Protein AF-A0AAD9JT19-F1 (afdb_monomer_lite)

pLDDT: mean 79.5, std 12.87, range [30.95, 95.31]

Radius of gyration: 35.14 Å; chains: 1; bounding box: 87×101×64 Å

Structure (mmCIF, N/CA/C/O backbone):
data_AF-A0AAD9JT19-F1
#
_entry.id   AF-A0AAD9JT19-F1
#
loop_
_atom_site.group_PDB
_atom_site.id
_atom_site.type_symbol
_atom_site.label_atom_id
_atom_site.label_alt_id
_atom_site.label_comp_id
_atom_site.label_asym_id
_atom_site.label_entity_id
_atom_site.label_seq_id
_atom_site.pdbx_PDB_ins_code
_atom_site.Cartn_x
_atom_site.Cartn_y
_atom_site.Cartn_z
_atom_site.occupancy
_atom_site.B_iso_or_equiv
_atom_site.auth_seq_id
_atom_site.auth_comp_id
_atom_site.auth_asym_id
_atom_site.auth_atom_id
_atom_site.pdbx_PDB_model_num
ATOM 1 N N . MET A 1 1 ? 55.901 72.917 -40.366 1.00 42.16 1 MET A N 1
ATOM 2 C CA . MET A 1 1 ? 55.930 73.827 -39.195 1.00 42.16 1 MET A CA 1
ATOM 3 C C . MET A 1 1 ? 55.013 73.274 -38.102 1.00 42.16 1 MET A C 1
ATOM 5 O O . MET A 1 1 ? 53.835 73.606 -38.073 1.00 42.16 1 MET A O 1
ATOM 9 N N . ILE A 1 2 ? 55.509 72.378 -37.242 1.00 47.59 2 ILE A N 1
ATOM 10 C CA . ILE A 1 2 ? 54.679 71.729 -36.211 1.00 47.59 2 ILE A CA 1
ATOM 11 C C . ILE A 1 2 ? 54.626 72.637 -34.975 1.00 47.59 2 ILE A C 1
ATOM 13 O O . ILE A 1 2 ? 55.637 72.852 -34.314 1.00 47.59 2 ILE A O 1
ATOM 17 N N . ARG A 1 3 ? 53.452 73.199 -34.663 1.00 57.50 3 ARG A N 1
ATOM 18 C CA . ARG A 1 3 ? 53.236 73.962 -33.422 1.00 57.50 3 ARG A CA 1
ATOM 19 C C . ARG A 1 3 ? 53.031 72.985 -32.263 1.00 57.50 3 ARG A C 1
ATOM 21 O O . ARG A 1 3 ? 51.947 72.425 -32.139 1.00 57.50 3 ARG A O 1
ATOM 28 N N . CYS A 1 4 ? 54.033 72.814 -31.401 1.00 61.53 4 CYS A N 1
ATOM 29 C CA . CYS A 1 4 ? 53.911 71.992 -30.193 1.00 61.53 4 CYS A CA 1
ATOM 30 C C . CYS A 1 4 ? 52.721 72.450 -29.329 1.00 61.53 4 CYS A C 1
ATOM 32 O O . CYS A 1 4 ? 52.695 73.585 -28.840 1.00 61.53 4 CYS A O 1
ATOM 34 N N . LEU A 1 5 ? 51.731 71.575 -29.120 1.00 62.03 5 LEU A N 1
ATOM 35 C CA . LEU A 1 5 ? 50.620 71.864 -28.216 1.00 62.03 5 LEU A CA 1
ATOM 36 C C . LEU A 1 5 ? 51.135 71.873 -26.771 1.00 62.03 5 LEU A C 1
ATOM 38 O O . LEU A 1 5 ? 51.640 70.872 -26.272 1.00 62.03 5 LEU A O 1
ATOM 42 N N . ARG A 1 6 ? 50.972 73.004 -26.073 1.00 74.06 6 ARG A N 1
ATOM 43 C CA . ARG A 1 6 ? 51.268 73.094 -24.633 1.00 74.06 6 ARG A CA 1
ATOM 44 C C . ARG A 1 6 ? 50.398 72.082 -23.859 1.00 74.06 6 ARG A C 1
ATOM 46 O O . ARG A 1 6 ? 49.201 72.027 -24.151 1.00 74.06 6 ARG A O 1
ATOM 53 N N . PRO A 1 7 ? 50.915 71.376 -22.830 1.00 74.81 7 PRO A N 1
ATOM 54 C CA . PRO A 1 7 ? 50.190 70.297 -22.139 1.00 74.81 7 PRO A CA 1
ATOM 55 C C . PRO A 1 7 ? 48.772 70.650 -21.662 1.00 74.81 7 PRO A C 1
ATOM 57 O O . PRO A 1 7 ? 47.859 69.844 -21.802 1.00 74.81 7 PRO A O 1
ATOM 60 N N . ARG A 1 8 ? 48.537 71.890 -21.200 1.00 75.44 8 ARG A N 1
ATOM 61 C CA . ARG A 1 8 ? 47.192 72.363 -20.808 1.00 75.44 8 ARG A CA 1
ATOM 62 C C . ARG A 1 8 ? 46.149 72.291 -21.938 1.00 75.44 8 ARG A C 1
ATOM 64 O O . ARG A 1 8 ? 44.975 72.106 -21.645 1.00 75.44 8 ARG A O 1
ATOM 71 N N . ARG A 1 9 ? 46.544 72.412 -23.214 1.00 78.94 9 ARG A N 1
ATOM 72 C CA . ARG A 1 9 ? 45.625 72.244 -24.359 1.00 78.94 9 ARG A CA 1
ATOM 73 C C . ARG A 1 9 ? 45.314 70.775 -24.641 1.00 78.94 9 ARG A C 1
ATOM 75 O O . ARG A 1 9 ? 44.170 70.474 -24.943 1.00 78.94 9 ARG A O 1
ATOM 82 N N . LEU A 1 10 ? 46.290 69.877 -24.491 1.00 80.69 10 LEU A N 1
ATOM 83 C CA . LEU A 1 10 ? 46.054 68.430 -24.578 1.00 80.69 10 LEU A CA 1
ATOM 84 C C . LEU A 1 10 ? 45.098 67.961 -23.472 1.00 80.69 10 LEU A C 1
ATOM 86 O O . LEU A 1 10 ? 44.155 67.237 -23.765 1.00 80.69 10 LEU A O 1
ATOM 90 N N . LEU A 1 11 ? 45.269 68.456 -22.241 1.00 83.56 11 LEU A N 1
ATOM 91 C CA . LEU A 1 11 ? 44.355 68.168 -21.131 1.00 83.56 11 LEU A CA 1
ATOM 92 C C . LEU A 1 11 ? 42.921 68.657 -21.414 1.00 83.56 11 LEU A C 1
ATOM 94 O O . LEU A 1 11 ? 41.974 67.907 -21.211 1.00 83.56 11 LEU A O 1
ATOM 98 N N . LEU A 1 12 ? 42.753 69.882 -21.929 1.00 85.50 12 LEU A N 1
ATOM 99 C CA . LEU A 1 12 ? 41.435 70.418 -22.304 1.00 85.50 12 LEU A CA 1
ATOM 100 C C . LEU A 1 12 ? 40.769 69.624 -23.440 1.00 85.50 12 LEU A C 1
ATOM 102 O O . LEU A 1 12 ? 39.565 69.381 -23.385 1.00 85.50 12 LEU A O 1
ATOM 106 N N . ILE A 1 13 ? 41.536 69.190 -24.446 1.00 87.31 13 ILE A N 1
ATOM 107 C CA . ILE A 1 13 ? 41.034 68.329 -25.530 1.00 87.31 13 ILE A CA 1
ATOM 108 C C . ILE A 1 13 ? 40.617 66.960 -24.973 1.00 87.31 13 ILE A C 1
ATOM 110 O O . ILE A 1 13 ? 39.535 66.480 -25.291 1.00 87.31 13 ILE A O 1
ATOM 114 N N . TYR A 1 14 ? 41.415 66.361 -24.085 1.00 89.31 14 TYR A N 1
ATOM 115 C CA . TYR A 1 14 ? 41.070 65.088 -23.448 1.00 89.31 14 TYR A CA 1
ATOM 116 C C . TYR A 1 14 ? 39.794 65.189 -22.598 1.00 89.31 14 TYR A C 1
ATOM 118 O O . TYR A 1 14 ? 38.895 64.368 -22.748 1.00 89.31 14 TYR A O 1
ATOM 126 N N . VAL A 1 15 ? 39.668 66.222 -21.755 1.00 91.06 15 VAL A N 1
ATOM 127 C CA . VAL A 1 15 ? 38.479 66.431 -20.907 1.00 91.06 15 VAL A CA 1
ATOM 128 C C . VAL A 1 15 ? 37.226 66.702 -21.745 1.00 91.06 15 VAL A C 1
ATOM 130 O O . VAL A 1 15 ? 36.169 66.159 -21.440 1.00 91.06 15 VAL A O 1
ATOM 133 N N . THR A 1 16 ? 37.322 67.489 -22.821 1.00 90.62 16 THR A N 1
ATOM 134 C CA . THR A 1 16 ? 36.165 67.741 -23.702 1.00 90.62 16 THR A CA 1
ATOM 135 C C . THR A 1 16 ? 35.747 66.495 -24.481 1.00 90.62 16 THR A C 1
ATOM 137 O O . THR A 1 16 ? 34.557 66.197 -24.521 1.00 90.62 16 THR A O 1
ATOM 140 N N . LEU A 1 17 ? 36.690 65.711 -25.015 1.00 92.00 17 LEU A N 1
ATOM 141 C CA . LEU A 1 17 ? 36.385 64.424 -25.654 1.00 92.00 17 LEU A CA 1
ATOM 142 C C . LEU A 1 17 ? 35.798 63.405 -24.665 1.00 92.00 17 LEU A C 1
ATOM 144 O O . LEU A 1 17 ? 34.846 62.711 -25.010 1.00 92.00 17 LEU A O 1
ATOM 148 N N . PHE A 1 18 ? 36.305 63.348 -23.430 1.00 93.12 18 PHE A N 1
ATOM 149 C CA . PHE A 1 18 ? 35.762 62.487 -22.377 1.00 93.12 18 PHE A CA 1
ATOM 150 C C . PHE A 1 18 ? 34.323 62.873 -22.008 1.00 93.12 18 PHE A C 1
ATOM 152 O O . PHE A 1 18 ? 33.457 62.006 -21.939 1.00 93.12 18 PHE A O 1
ATOM 159 N N . LEU A 1 19 ? 34.031 64.168 -21.840 1.00 94.06 19 LEU A N 1
ATOM 160 C CA . LEU A 1 19 ? 32.670 64.644 -21.570 1.00 94.06 19 LEU A CA 1
ATOM 161 C C . LEU A 1 19 ? 31.716 64.357 -22.740 1.00 94.06 19 LEU A C 1
ATOM 163 O O . LEU A 1 19 ? 30.594 63.919 -22.504 1.00 94.06 19 LEU A O 1
ATOM 167 N N . ILE A 1 20 ? 32.163 64.527 -23.990 1.00 94.38 20 ILE A N 1
ATOM 168 C CA . ILE A 1 20 ? 31.382 64.150 -25.180 1.00 94.38 20 ILE A CA 1
ATOM 169 C C . ILE A 1 20 ? 31.103 62.640 -25.192 1.00 94.38 20 ILE A C 1
ATOM 171 O O . ILE A 1 20 ? 29.970 62.241 -25.443 1.00 94.38 20 ILE A O 1
ATOM 175 N N . ALA A 1 21 ? 32.094 61.803 -24.869 1.00 90.62 21 ALA A N 1
ATOM 176 C CA . ALA A 1 21 ? 31.921 60.354 -24.792 1.00 90.62 21 ALA A CA 1
ATOM 177 C C . ALA A 1 21 ? 30.946 59.934 -23.677 1.00 90.62 21 ALA A C 1
ATOM 179 O O . ALA A 1 21 ? 30.101 59.075 -23.910 1.00 90.62 21 ALA A O 1
ATOM 180 N N . VAL A 1 22 ? 31.004 60.565 -22.498 1.00 90.31 22 VAL A N 1
ATOM 181 C CA . VAL A 1 22 ? 30.065 60.309 -21.389 1.00 90.31 22 VAL A CA 1
ATOM 182 C C . VAL A 1 22 ? 28.641 60.747 -21.745 1.00 90.31 22 VAL A C 1
ATOM 184 O O . VAL A 1 22 ? 27.702 59.997 -21.494 1.00 90.31 22 VAL A O 1
ATOM 187 N N . VAL A 1 23 ? 28.461 61.914 -22.375 1.00 90.88 23 VAL A N 1
ATOM 188 C CA . VAL A 1 23 ? 27.140 62.380 -22.839 1.00 90.88 23 VAL A CA 1
ATOM 189 C C . VAL A 1 23 ? 26.588 61.473 -23.942 1.00 90.88 23 VAL A C 1
ATOM 191 O O . VAL A 1 23 ? 25.414 61.114 -23.901 1.00 90.88 23 VAL A O 1
ATOM 194 N N . TRP A 1 24 ? 27.424 61.043 -24.891 1.00 90.31 24 TRP A N 1
ATOM 195 C CA . TRP A 1 24 ? 27.026 60.095 -25.935 1.00 90.31 24 TRP A CA 1
ATOM 196 C C . TRP A 1 24 ? 26.640 58.728 -25.357 1.00 90.31 24 TRP A C 1
ATOM 198 O O . TRP A 1 24 ? 25.629 58.161 -25.770 1.00 90.31 24 TRP A O 1
ATOM 208 N N . LEU A 1 25 ? 27.395 58.224 -24.373 1.00 86.56 25 LEU A N 1
ATOM 209 C CA . LEU A 1 25 ? 27.094 56.969 -23.684 1.00 86.56 25 LEU A CA 1
ATOM 210 C C . LEU A 1 25 ? 25.776 57.063 -22.903 1.00 86.56 25 LEU A C 1
ATOM 212 O O . LEU A 1 25 ? 24.954 56.160 -23.001 1.00 86.56 25 LEU A O 1
ATOM 216 N N . ALA A 1 26 ? 25.545 58.168 -22.186 1.00 85.19 26 ALA A N 1
ATOM 217 C CA . ALA A 1 26 ? 24.298 58.410 -21.463 1.00 85.19 26 ALA A CA 1
AT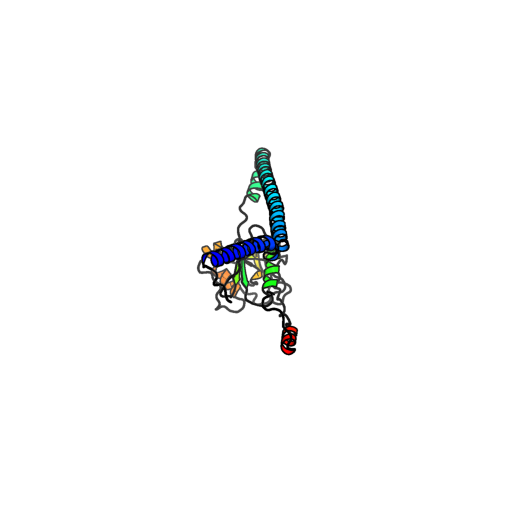OM 218 C C . ALA A 1 26 ? 23.088 58.504 -22.409 1.00 85.19 26 ALA A C 1
ATOM 220 O O . ALA A 1 26 ? 22.055 57.905 -22.135 1.00 85.19 26 ALA A O 1
ATOM 221 N N . TYR A 1 27 ? 23.227 59.187 -23.551 1.00 84.50 27 TYR A N 1
ATOM 222 C CA . TYR A 1 27 ? 22.159 59.305 -24.552 1.00 84.50 27 TYR A CA 1
ATOM 223 C C . TYR A 1 27 ? 21.864 57.986 -25.291 1.00 84.50 27 TYR A C 1
ATOM 225 O O . TYR A 1 27 ? 20.773 57.804 -25.816 1.00 84.50 27 TYR A O 1
ATOM 233 N N . ASN A 1 28 ? 22.819 57.049 -25.327 1.00 80.75 28 ASN A N 1
ATOM 234 C CA . ASN A 1 28 ? 22.659 55.732 -25.955 1.00 80.75 28 ASN A CA 1
ATOM 235 C C . ASN A 1 28 ? 22.499 54.587 -24.942 1.00 80.75 28 ASN A C 1
ATOM 237 O O . ASN A 1 28 ? 22.534 53.423 -25.338 1.00 80.75 28 ASN A O 1
ATOM 241 N N . ILE A 1 29 ? 22.327 54.874 -23.647 1.00 76.00 29 ILE A N 1
ATOM 242 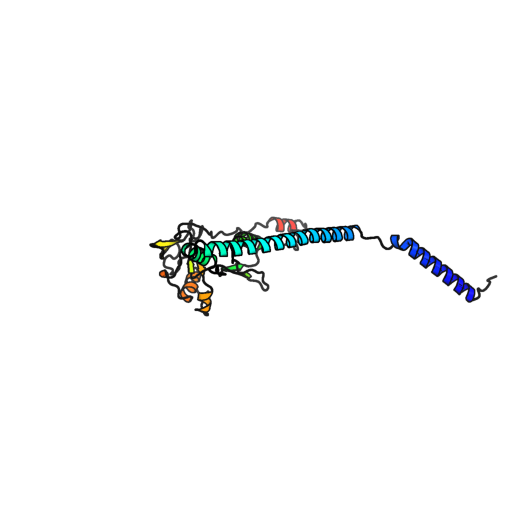C CA . ILE A 1 29 ? 22.341 53.836 -22.605 1.00 76.00 29 ILE A CA 1
ATOM 243 C C . ILE A 1 29 ? 21.190 52.826 -22.768 1.00 76.00 29 ILE A C 1
ATOM 245 O O . ILE A 1 29 ? 21.369 51.639 -22.507 1.00 76.00 29 ILE A O 1
ATOM 249 N N . GLU A 1 30 ? 20.053 53.278 -23.302 1.00 66.62 30 GLU A N 1
ATOM 250 C CA . GLU A 1 30 ? 18.885 52.454 -23.644 1.00 66.62 30 GLU A CA 1
ATOM 251 C C . GLU A 1 30 ? 19.155 51.515 -24.836 1.00 66.62 30 GLU A C 1
ATOM 253 O O . GLU A 1 30 ? 18.665 50.389 -24.856 1.00 66.62 30 GLU A O 1
ATOM 258 N N . ASN A 1 31 ? 20.011 51.922 -25.785 1.00 70.62 31 ASN A N 1
ATOM 259 C CA . ASN A 1 31 ? 20.427 51.087 -26.921 1.00 70.62 31 ASN A CA 1
ATOM 260 C C . ASN A 1 31 ? 21.423 49.985 -26.506 1.00 70.62 31 ASN A C 1
ATOM 262 O O . ASN A 1 31 ? 21.485 48.938 -27.147 1.00 70.62 31 ASN A O 1
ATOM 266 N N . PHE A 1 32 ? 22.214 50.215 -25.451 1.00 66.69 32 PHE A N 1
ATOM 267 C CA . PHE A 1 32 ? 23.181 49.239 -24.926 1.00 66.69 32 PHE A CA 1
ATOM 268 C C . PHE A 1 32 ? 22.610 48.321 -23.838 1.00 66.69 32 PHE A C 1
ATOM 270 O O . PHE A 1 32 ? 23.148 47.236 -23.619 1.00 66.69 32 PHE A O 1
ATOM 277 N N . CYS A 1 33 ? 21.538 48.735 -23.161 1.00 61.03 33 CYS A N 1
ATOM 278 C CA . CYS A 1 33 ? 20.877 47.967 -22.112 1.00 61.03 33 CYS A CA 1
ATOM 279 C C . CYS A 1 33 ? 19.428 47.655 -22.531 1.00 61.03 33 CYS A C 1
ATOM 281 O O . CYS A 1 33 ? 18.501 48.312 -22.047 1.00 61.03 33 CYS A O 1
ATOM 283 N N . PRO A 1 34 ? 19.211 46.687 -23.449 1.00 59.28 34 PRO A N 1
ATOM 284 C CA . PRO A 1 34 ? 17.875 46.348 -23.921 1.00 59.28 34 PRO A CA 1
ATOM 285 C C . PRO A 1 34 ? 17.004 45.924 -22.738 1.00 59.28 34 PRO A C 1
ATOM 287 O O . PRO A 1 34 ? 17.320 44.968 -22.023 1.00 59.28 34 PRO A O 1
ATOM 290 N N . GLN A 1 35 ? 15.904 46.647 -22.519 1.00 61.00 35 GLN A N 1
ATOM 291 C CA . GLN A 1 35 ? 14.977 46.336 -21.440 1.00 61.00 35 GLN A CA 1
ATOM 292 C C . GLN A 1 35 ? 14.345 44.967 -21.723 1.00 61.00 35 GLN A C 1
ATOM 294 O O . GLN A 1 35 ? 13.592 44.789 -22.678 1.00 61.00 35 GLN A O 1
ATOM 299 N N . ASN A 1 36 ? 14.704 43.966 -20.913 1.00 55.88 36 ASN A N 1
ATOM 300 C CA . ASN A 1 36 ? 14.266 42.579 -21.086 1.00 55.88 36 ASN A CA 1
ATOM 301 C C . ASN A 1 36 ? 12.829 42.382 -20.559 1.00 55.88 36 ASN A C 1
ATOM 303 O O . ASN A 1 36 ? 12.555 41.538 -19.701 1.00 55.88 36 ASN A O 1
ATOM 307 N N . ASP A 1 37 ? 11.917 43.236 -21.023 1.00 59.09 37 ASP A N 1
ATOM 308 C CA . ASP A 1 37 ? 10.590 43.401 -20.440 1.00 59.09 37 ASP A CA 1
ATOM 309 C C . ASP A 1 37 ? 9.682 42.207 -20.684 1.00 59.09 37 ASP A C 1
ATOM 311 O O . ASP A 1 37 ? 8.850 41.928 -19.835 1.00 59.09 37 ASP A O 1
ATOM 315 N N . GLY A 1 38 ? 9.879 41.431 -21.753 1.00 59.91 38 GLY A N 1
ATOM 316 C CA . GLY A 1 38 ? 9.137 40.181 -21.946 1.00 59.91 38 GLY A CA 1
ATOM 317 C C . GLY A 1 38 ? 9.363 39.184 -20.801 1.00 59.91 38 GLY A C 1
ATOM 318 O O . GLY A 1 38 ? 8.411 38.582 -20.306 1.00 59.91 38 GLY A O 1
ATOM 319 N N . ALA A 1 39 ? 10.604 39.060 -20.313 1.00 59.09 39 ALA A N 1
ATOM 320 C CA . ALA A 1 39 ? 10.908 38.237 -19.143 1.00 59.09 39 ALA A CA 1
ATOM 321 C C . ALA A 1 39 ? 10.314 38.849 -17.864 1.00 59.09 39 ALA A C 1
ATOM 323 O O . ALA A 1 39 ? 9.629 38.160 -17.110 1.00 59.09 39 ALA A O 1
ATOM 324 N N . ARG A 1 40 ? 10.512 40.159 -17.664 1.00 61.44 40 ARG A N 1
ATOM 325 C CA . ARG A 1 40 ? 10.060 40.896 -16.473 1.00 61.44 40 ARG A CA 1
ATOM 326 C C . ARG A 1 40 ? 8.528 40.941 -16.344 1.00 61.44 40 ARG A C 1
ATOM 328 O O . ARG A 1 40 ? 8.009 40.782 -15.248 1.00 61.44 40 ARG A O 1
ATOM 335 N N . GLN A 1 41 ? 7.800 41.100 -17.450 1.00 65.38 41 GLN A N 1
ATOM 336 C CA . GLN A 1 41 ? 6.333 41.071 -17.515 1.00 65.38 41 GLN A CA 1
ATOM 337 C C . GLN A 1 41 ? 5.777 39.664 -17.287 1.00 65.38 41 GLN A C 1
ATOM 339 O O . GLN A 1 41 ? 4.777 39.514 -16.593 1.00 65.38 41 GLN A O 1
ATOM 344 N N . HIS A 1 42 ? 6.417 38.624 -17.831 1.00 66.62 42 HIS A N 1
ATOM 345 C CA . HIS A 1 42 ? 6.006 37.236 -17.600 1.00 66.62 42 HIS A CA 1
ATOM 346 C C . HIS A 1 42 ? 6.254 36.797 -16.146 1.00 66.62 42 HIS A C 1
ATOM 348 O O . HIS A 1 42 ? 5.441 36.078 -15.566 1.00 66.62 42 HIS A O 1
ATOM 354 N N . GLU A 1 43 ? 7.339 37.266 -15.527 1.00 72.50 43 GLU A N 1
ATOM 355 C CA . GLU A 1 43 ? 7.615 37.070 -14.101 1.00 72.50 43 GLU A CA 1
ATOM 356 C C . GLU A 1 43 ? 6.629 37.853 -13.217 1.00 72.50 43 GLU A C 1
ATOM 358 O O . GLU A 1 43 ? 6.026 37.272 -12.315 1.00 72.50 43 GLU A O 1
ATOM 363 N N . GLN A 1 44 ? 6.359 39.122 -13.542 1.00 80.00 44 GLN A N 1
ATOM 364 C CA . GLN A 1 44 ? 5.346 39.945 -12.873 1.00 80.00 44 GLN A CA 1
ATOM 365 C C . GLN A 1 44 ? 3.941 39.323 -12.972 1.00 80.00 44 GLN A C 1
ATOM 367 O O . GLN A 1 44 ? 3.257 39.189 -11.963 1.00 80.00 44 GLN A O 1
ATOM 372 N N . SER A 1 45 ? 3.540 38.847 -14.155 1.00 82.25 45 SER A N 1
ATOM 373 C CA . SER A 1 45 ? 2.252 38.177 -14.377 1.00 82.25 45 SER A CA 1
ATOM 374 C C . SER A 1 45 ? 2.100 36.899 -13.545 1.00 82.25 45 SER A C 1
ATOM 376 O O . SER A 1 45 ? 1.016 36.647 -13.023 1.00 82.25 45 SER A O 1
ATOM 378 N N . LYS A 1 46 ? 3.177 36.123 -13.352 1.00 86.12 46 LYS A N 1
ATOM 379 C CA . LYS A 1 46 ? 3.176 34.986 -12.415 1.00 86.12 46 LYS A CA 1
ATOM 380 C C . LYS A 1 46 ? 3.049 35.440 -10.964 1.00 86.12 46 LYS A C 1
ATOM 382 O O . LYS A 1 46 ? 2.275 34.852 -10.218 1.00 86.12 46 LYS A O 1
ATOM 387 N N . VAL A 1 47 ? 3.785 36.478 -10.564 1.00 87.00 47 VAL A N 1
ATOM 388 C CA . VAL A 1 47 ? 3.708 37.055 -9.212 1.00 87.00 47 VAL A CA 1
ATOM 389 C C . VAL A 1 47 ? 2.295 37.548 -8.898 1.00 87.00 47 VAL A C 1
ATOM 391 O O . VAL A 1 47 ? 1.819 37.328 -7.789 1.00 87.00 47 VAL A O 1
ATOM 394 N N . ASP A 1 48 ? 1.612 38.174 -9.854 1.00 89.50 48 ASP A N 1
ATOM 395 C CA . ASP A 1 48 ? 0.252 38.678 -9.657 1.00 89.50 48 ASP A CA 1
ATOM 396 C C . ASP A 1 48 ? -0.791 37.545 -9.647 1.00 89.50 48 ASP A C 1
ATOM 398 O O . ASP A 1 48 ? -1.645 37.522 -8.763 1.00 89.50 48 ASP A O 1
ATOM 402 N N . LEU A 1 49 ? -0.645 36.523 -10.500 1.00 90.62 49 LEU A N 1
ATOM 403 C CA . LEU A 1 49 ? -1.485 35.317 -10.460 1.00 90.62 49 LEU A CA 1
ATOM 404 C C . LEU A 1 49 ? -1.341 34.538 -9.135 1.00 90.62 49 LEU A C 1
ATOM 406 O O . LEU A 1 49 ? -2.336 34.083 -8.570 1.00 90.62 49 LEU A O 1
ATOM 410 N N . TYR A 1 50 ? -0.127 34.442 -8.579 1.00 83.31 50 TYR A N 1
ATOM 411 C CA . TYR A 1 50 ? 0.084 33.841 -7.256 1.00 83.31 50 TYR A CA 1
ATOM 412 C C . TYR A 1 50 ? -0.479 34.690 -6.101 1.00 83.31 50 TYR A C 1
ATOM 414 O O . TYR A 1 50 ? -0.811 34.126 -5.058 1.00 83.31 50 TYR A O 1
ATOM 422 N N . LYS A 1 51 ? -0.624 36.018 -6.251 1.00 93.75 51 LYS A N 1
ATOM 423 C CA . LYS A 1 51 ? -1.336 36.847 -5.256 1.00 93.75 51 LYS A CA 1
ATOM 424 C C . LYS A 1 51 ? -2.826 36.531 -5.254 1.00 93.75 51 LYS A C 1
ATOM 426 O O . LYS A 1 51 ? -3.370 36.292 -4.182 1.00 93.75 51 LYS A O 1
ATOM 431 N N . GLU A 1 52 ? -3.461 36.471 -6.426 1.00 93.69 52 GLU A N 1
ATOM 432 C CA . GLU A 1 52 ? -4.884 36.119 -6.543 1.00 93.69 52 GLU A CA 1
ATOM 433 C C . GLU A 1 52 ? -5.171 34.727 -5.950 1.00 93.69 52 GLU A C 1
ATOM 435 O O . GLU A 1 52 ? -6.111 34.561 -5.169 1.00 93.69 52 GLU A O 1
ATOM 440 N N . GLU A 1 53 ? -4.319 33.735 -6.237 1.00 94.19 53 GLU A N 1
ATOM 441 C CA . GLU A 1 53 ? -4.430 32.401 -5.637 1.00 94.19 53 GLU A CA 1
ATOM 442 C C . GLU A 1 53 ? -4.231 32.431 -4.110 1.00 94.19 53 GLU A C 1
ATOM 444 O O . GLU A 1 53 ? -5.004 31.817 -3.371 1.00 94.19 53 GLU A O 1
ATOM 449 N N . PHE A 1 54 ? -3.246 33.181 -3.605 1.00 92.50 54 PHE A N 1
ATOM 450 C CA . PHE A 1 54 ? -2.995 33.314 -2.167 1.00 92.50 54 PHE A CA 1
ATOM 451 C C . PHE A 1 54 ? -4.135 34.029 -1.423 1.00 92.50 54 PHE A C 1
ATOM 453 O O . PHE A 1 54 ? -4.504 33.618 -0.320 1.00 92.50 54 PHE A O 1
ATOM 460 N N . GLU A 1 55 ? -4.737 35.061 -2.017 1.00 94.75 55 GLU A N 1
ATOM 461 C CA . GLU A 1 55 ? -5.901 35.758 -1.461 1.00 94.75 55 GLU A CA 1
ATOM 462 C C . GLU A 1 55 ? -7.140 34.848 -1.431 1.00 94.75 55 GLU A C 1
ATOM 464 O O . GLU A 1 55 ? -7.810 34.759 -0.395 1.00 94.75 55 GLU A O 1
ATOM 469 N N . LEU A 1 56 ? -7.383 34.075 -2.497 1.00 94.12 56 LEU A N 1
ATOM 470 C CA . LEU A 1 56 ? -8.433 33.052 -2.541 1.00 94.12 56 LEU A CA 1
ATOM 471 C C . LEU A 1 56 ? -8.215 31.954 -1.484 1.00 94.12 56 LEU A C 1
ATOM 473 O O . LEU A 1 56 ? -9.164 31.541 -0.809 1.00 94.12 56 LEU A O 1
ATOM 477 N N . LEU A 1 57 ? -6.976 31.490 -1.300 1.00 88.94 57 LEU A N 1
ATOM 478 C CA . LEU A 1 57 ? -6.619 30.515 -0.265 1.00 88.94 57 LEU A CA 1
ATOM 479 C C . LEU A 1 57 ? -6.807 31.090 1.146 1.00 88.94 57 LEU A C 1
ATOM 481 O O . LEU A 1 57 ? -7.349 30.401 2.013 1.00 88.94 57 LEU A O 1
ATOM 485 N N . GLN A 1 58 ? -6.457 32.360 1.383 1.00 93.69 58 GLN A N 1
ATOM 486 C CA . GLN A 1 58 ? -6.768 33.034 2.646 1.00 93.69 58 GLN A CA 1
ATOM 487 C C . GLN A 1 58 ? -8.274 33.168 2.887 1.00 93.69 58 GLN A C 1
ATOM 489 O O . GLN A 1 58 ? -8.717 33.004 4.026 1.00 93.69 58 GLN A O 1
ATOM 494 N N . GLN A 1 59 ? -9.068 33.479 1.858 1.00 94.25 59 GLN A N 1
ATOM 495 C CA . GLN A 1 59 ? -10.522 33.556 1.993 1.00 94.25 59 GLN A CA 1
ATOM 496 C C . GLN A 1 59 ? -11.108 32.187 2.355 1.00 94.25 59 GLN A C 1
ATOM 498 O O . GLN A 1 59 ? -11.816 32.077 3.356 1.00 94.25 59 GLN A O 1
ATOM 503 N N . ARG A 1 60 ? -10.730 31.125 1.632 1.00 92.44 60 ARG A N 1
ATOM 504 C CA . ARG A 1 60 ? -11.135 29.746 1.955 1.00 92.44 60 ARG A CA 1
ATOM 505 C C . ARG A 1 60 ? -10.697 29.325 3.360 1.00 92.44 60 ARG A C 1
ATOM 507 O O . ARG A 1 60 ? -11.461 28.669 4.058 1.00 92.44 60 ARG A O 1
ATOM 514 N N . GLY A 1 61 ? -9.513 29.740 3.814 1.00 92.00 61 GLY A N 1
ATOM 515 C CA . GLY A 1 61 ? -9.054 29.518 5.190 1.00 92.00 61 GLY A CA 1
ATOM 516 C C . GLY A 1 61 ? -9.934 30.205 6.244 1.00 92.00 61 GLY A C 1
ATOM 517 O O . GLY A 1 61 ? -10.236 29.608 7.278 1.00 92.00 61 GLY A O 1
ATOM 518 N N . LYS A 1 62 ? -10.402 31.432 5.973 1.00 94.75 62 LYS A N 1
ATOM 519 C CA . LYS A 1 62 ? -11.348 32.162 6.839 1.00 94.75 62 LYS A CA 1
ATOM 520 C C . LYS A 1 62 ? -12.724 31.485 6.858 1.00 94.75 62 LYS A C 1
ATOM 522 O O . LYS A 1 62 ? -13.276 31.284 7.938 1.00 94.75 62 LYS A O 1
ATOM 527 N N . GLU A 1 63 ? -13.232 31.069 5.697 1.00 95.00 63 GLU A N 1
ATOM 528 C CA . GLU A 1 63 ? -14.491 30.321 5.569 1.00 95.00 63 GLU A CA 1
ATOM 529 C C . GLU A 1 63 ? -14.432 28.978 6.315 1.00 95.00 63 GLU A C 1
ATOM 531 O O . GLU A 1 63 ? -15.321 28.679 7.111 1.00 95.00 63 GLU A O 1
ATOM 536 N N . LEU A 1 64 ? -13.360 28.193 6.148 1.00 94.50 64 LEU A N 1
ATOM 537 C CA . LEU A 1 64 ? -13.137 26.935 6.876 1.00 94.50 64 LEU A CA 1
ATOM 538 C C . LEU A 1 64 ? -13.113 27.146 8.398 1.00 94.50 64 LEU A C 1
ATOM 540 O O . LEU A 1 64 ? -13.761 26.398 9.132 1.00 94.50 64 LEU A O 1
ATOM 544 N N . ALA A 1 65 ? -12.442 28.197 8.878 1.00 92.19 65 ALA A N 1
ATOM 545 C CA . ALA A 1 65 ? -12.423 28.552 10.297 1.00 92.19 65 ALA A CA 1
ATOM 546 C C . ALA A 1 65 ? -13.800 28.999 10.837 1.00 92.19 65 ALA A C 1
ATOM 548 O O . ALA A 1 65 ? -14.052 28.901 12.042 1.00 92.19 65 ALA A O 1
ATOM 549 N N . GLU A 1 66 ? -14.708 29.479 9.982 1.00 95.31 66 GLU A N 1
ATOM 550 C CA . GLU A 1 66 ? -16.104 29.733 10.351 1.00 95.31 66 GLU A CA 1
ATOM 551 C C . GLU A 1 66 ? -16.950 28.452 10.323 1.00 95.31 66 GLU A C 1
ATOM 553 O O . GLU A 1 66 ? -17.691 28.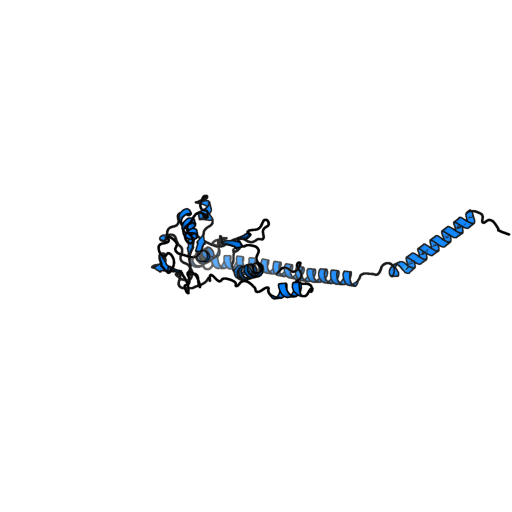192 11.276 1.00 95.31 66 GLU A O 1
ATOM 558 N N . TYR A 1 67 ? -16.794 27.601 9.304 1.00 90.25 67 TYR A N 1
ATOM 559 C CA . TYR A 1 67 ? -17.436 26.284 9.256 1.00 90.25 67 TYR A CA 1
ATOM 560 C C . TYR A 1 67 ? -17.063 25.420 10.466 1.00 90.25 67 TYR A C 1
ATOM 562 O O . TYR A 1 67 ? -17.952 24.811 11.058 1.00 90.25 67 TYR A O 1
ATOM 570 N N . GLU A 1 68 ? -15.805 25.437 10.916 1.00 91.00 68 GLU A N 1
ATOM 571 C CA . GLU A 1 68 ? -15.387 24.790 12.166 1.00 91.00 68 GLU A CA 1
ATOM 572 C C . GLU A 1 68 ? -16.145 25.311 13.395 1.00 91.00 68 GLU A C 1
ATOM 574 O O . GLU A 1 68 ? -16.590 24.520 14.228 1.00 91.00 68 GLU A O 1
ATOM 579 N N . LYS A 1 69 ? -16.305 26.635 13.532 1.00 94.19 69 LYS A N 1
ATOM 580 C CA . LYS A 1 69 ? -17.058 27.236 14.648 1.00 94.19 69 LYS A CA 1
ATOM 581 C C . LYS A 1 69 ? -18.526 26.816 14.602 1.00 94.19 69 LYS A C 1
ATOM 583 O O . LYS A 1 69 ? -19.096 26.486 15.640 1.00 94.19 69 LYS A O 1
ATOM 588 N N . ARG A 1 70 ? -19.124 26.783 13.407 1.00 93.19 70 ARG A N 1
ATOM 589 C CA . ARG A 1 70 ? -20.510 26.341 13.191 1.00 93.19 70 ARG A CA 1
ATOM 590 C C . ARG A 1 70 ? -20.684 24.848 13.485 1.00 93.19 70 ARG A C 1
ATOM 592 O O . ARG A 1 70 ? -21.665 24.493 14.130 1.00 93.19 70 ARG A O 1
ATOM 599 N N . LEU A 1 71 ? -19.723 24.002 13.106 1.00 90.25 71 LEU A N 1
ATOM 600 C CA . LEU A 1 71 ? -19.677 22.578 13.460 1.00 90.25 71 LEU A CA 1
ATOM 601 C C . LEU A 1 71 ? -19.585 22.374 14.975 1.00 90.25 71 LEU A C 1
ATOM 603 O O . LEU A 1 71 ? -20.424 21.682 15.539 1.00 90.25 71 LEU A O 1
ATOM 607 N N . LYS A 1 72 ? -18.639 23.039 15.648 1.00 88.50 72 LYS A N 1
ATOM 608 C CA . LYS A 1 72 ? -18.466 22.969 17.112 1.00 88.50 72 LYS A CA 1
ATOM 609 C C . LYS A 1 72 ? -19.714 23.460 17.862 1.00 88.50 72 LYS A C 1
ATOM 611 O O . LYS A 1 72 ? -20.102 22.865 18.865 1.00 88.50 72 LYS A O 1
ATOM 616 N N . LEU A 1 73 ? -20.392 24.497 17.363 1.00 92.38 73 LEU A N 1
ATOM 617 C CA . LEU A 1 73 ? -21.664 24.971 17.922 1.00 92.38 73 LEU A CA 1
ATOM 618 C C . LEU A 1 73 ? -22.821 23.986 17.675 1.00 92.38 73 LEU A C 1
ATOM 620 O O . LEU A 1 73 ? -23.619 23.746 18.581 1.00 92.38 73 LEU A O 1
ATOM 624 N N . ALA A 1 74 ? -22.911 23.397 16.479 1.00 86.44 74 ALA A N 1
ATOM 625 C CA . ALA A 1 74 ? -23.918 22.389 16.151 1.00 86.44 74 ALA A CA 1
ATOM 626 C C . ALA A 1 74 ? -23.738 21.116 16.994 1.00 86.44 74 ALA A C 1
ATOM 628 O O . ALA A 1 74 ? -24.710 20.620 17.556 1.00 86.44 74 ALA A O 1
ATOM 629 N N . GLU A 1 75 ? -22.498 20.652 17.164 1.00 83.88 75 GLU A N 1
ATOM 630 C CA . GLU A 1 75 ? -22.120 19.541 18.041 1.00 83.88 75 GLU A CA 1
ATOM 631 C C . GLU A 1 75 ? -22.524 19.820 19.500 1.00 83.88 75 GLU A C 1
ATOM 633 O O . GLU A 1 75 ? -23.161 18.986 20.143 1.00 83.88 75 GLU A O 1
ATOM 638 N N . GLN A 1 76 ? -22.228 21.019 20.020 1.00 85.25 76 GLN A N 1
ATOM 639 C CA . GLN A 1 76 ? -22.645 21.430 21.365 1.00 85.25 76 GLN A CA 1
ATOM 640 C C . GLN A 1 76 ? -24.168 21.517 21.521 1.00 85.25 76 GLN A C 1
ATOM 642 O O . GLN A 1 76 ? -24.685 21.138 22.573 1.00 85.25 76 GLN A O 1
ATOM 647 N N . LYS A 1 77 ? -24.899 21.994 20.502 1.00 89.12 77 LYS A N 1
ATOM 648 C CA . LYS A 1 77 ? -26.369 22.008 20.516 1.00 89.12 77 LYS A CA 1
ATOM 649 C C . LYS A 1 77 ? -26.913 20.580 20.536 1.00 89.12 77 LYS A C 1
ATOM 651 O O . LYS A 1 77 ? -27.670 20.240 21.437 1.00 89.12 77 LYS A O 1
ATOM 656 N N . MET A 1 78 ? -26.442 19.727 19.630 1.00 83.81 78 MET A N 1
ATOM 657 C CA . MET A 1 78 ? -26.815 18.315 19.547 1.00 83.81 78 MET A CA 1
ATOM 658 C C . MET A 1 78 ? -26.553 17.544 20.852 1.00 83.81 78 MET A C 1
ATOM 660 O O . MET A 1 78 ? -27.448 16.847 21.322 1.00 83.81 78 MET A O 1
ATOM 664 N N . LYS A 1 79 ? -25.390 17.726 21.500 1.00 81.00 79 LYS A N 1
ATOM 665 C CA . LYS A 1 79 ? -25.089 17.111 22.812 1.00 81.00 79 LYS A CA 1
ATOM 666 C C . LYS A 1 79 ? -26.048 17.537 23.931 1.00 81.00 79 LYS A C 1
ATOM 668 O O . LYS A 1 79 ? -26.266 16.762 24.854 1.00 81.00 79 LYS A O 1
ATOM 673 N N . ARG A 1 80 ? -26.597 18.757 23.878 1.00 82.94 80 ARG A N 1
ATOM 674 C CA . ARG A 1 80 ? -27.593 19.250 24.853 1.00 82.94 80 ARG A CA 1
ATOM 675 C C . ARG A 1 80 ? -29.007 18.760 24.550 1.00 82.94 80 ARG A C 1
ATOM 677 O O . ARG A 1 80 ? -29.798 18.601 25.469 1.00 82.94 80 ARG A O 1
ATOM 684 N N . GLU A 1 81 ? -29.324 18.587 23.272 1.00 86.94 81 GLU A N 1
ATOM 685 C CA . GLU A 1 81 ? -30.680 18.326 22.780 1.00 86.94 81 GLU A CA 1
ATOM 686 C C . GLU A 1 81 ? -30.999 16.819 22.732 1.00 86.94 81 GLU A C 1
ATOM 688 O O . GLU A 1 81 ? -32.143 16.437 22.957 1.00 86.94 81 GLU A O 1
ATOM 693 N N . PHE A 1 82 ? -29.988 15.959 22.524 1.00 82.12 82 PHE A N 1
ATOM 694 C CA . PHE A 1 82 ? -30.127 14.493 22.456 1.00 82.12 82 PHE A CA 1
ATOM 695 C C . PHE A 1 82 ? -28.936 13.745 23.110 1.00 82.12 82 PHE A C 1
ATOM 697 O O . PHE A 1 82 ? -28.235 12.996 22.420 1.00 82.12 82 PHE A O 1
ATOM 704 N N . PRO A 1 83 ? -28.665 13.932 24.419 1.00 73.00 83 PRO A N 1
ATOM 705 C CA . PRO A 1 83 ? -27.436 13.461 25.072 1.00 73.00 83 PRO A CA 1
ATOM 706 C C . PRO A 1 83 ? -27.153 11.961 24.876 1.00 73.00 83 PRO A C 1
ATOM 708 O O . PRO A 1 83 ? -26.078 11.606 24.391 1.00 73.00 83 PRO A O 1
ATOM 711 N N . ASP A 1 84 ? -28.120 11.088 25.171 1.00 75.06 84 ASP A N 1
ATOM 712 C CA . ASP A 1 84 ? -27.910 9.630 25.166 1.00 75.06 84 ASP A CA 1
ATOM 713 C C . ASP A 1 84 ? -27.741 9.044 23.754 1.00 75.06 84 ASP A C 1
ATOM 715 O O . ASP A 1 84 ? -26.982 8.100 23.544 1.00 75.06 84 ASP A O 1
ATOM 719 N N . GLN A 1 85 ? -28.429 9.617 22.760 1.00 69.31 85 GLN A N 1
ATOM 720 C CA . GLN A 1 85 ? -28.372 9.147 21.371 1.00 69.31 85 GLN A CA 1
ATOM 721 C C . GLN A 1 85 ? -27.121 9.650 20.645 1.00 69.31 85 GLN A C 1
ATOM 723 O O . GLN A 1 85 ? -26.527 8.928 19.843 1.00 69.31 85 GLN A O 1
ATOM 728 N N . ILE A 1 86 ? -26.709 10.890 20.922 1.00 70.38 86 ILE A N 1
ATOM 729 C CA . ILE A 1 86 ? -25.601 11.539 20.217 1.00 70.38 86 ILE A CA 1
ATOM 730 C C . ILE A 1 86 ? -24.251 11.270 20.890 1.00 70.38 86 ILE A C 1
ATOM 732 O O . ILE A 1 86 ? -23.236 11.297 20.196 1.00 70.38 86 ILE A O 1
ATOM 736 N N . GLY A 1 87 ? -24.216 10.904 22.178 1.00 67.06 87 GLY A N 1
ATOM 737 C CA . GLY A 1 87 ? -22.998 10.444 22.856 1.00 67.06 87 GLY A CA 1
ATOM 738 C C . GLY A 1 87 ? -22.285 9.326 22.086 1.00 67.06 87 GLY A C 1
ATOM 739 O O . GLY A 1 87 ? -21.153 9.514 21.648 1.00 67.06 87 GLY A O 1
ATOM 740 N N . HIS A 1 88 ? -22.980 8.215 21.817 1.00 66.19 88 HIS A N 1
ATOM 741 C CA . HIS A 1 88 ? -22.425 7.077 21.071 1.00 66.19 88 HIS A CA 1
ATOM 742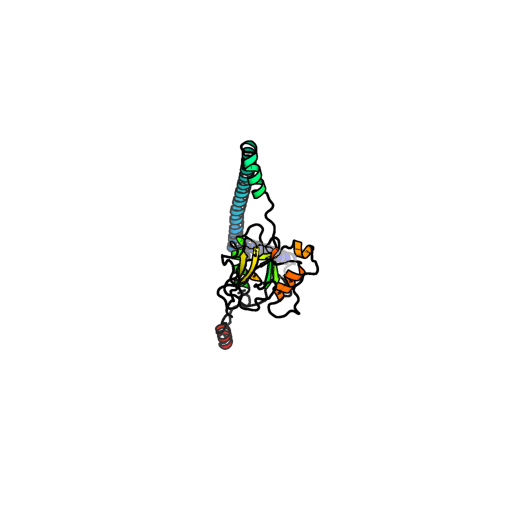 C C . HIS A 1 88 ? -22.074 7.423 19.609 1.00 66.19 88 HIS A C 1
ATOM 744 O O . HIS A 1 88 ? -21.059 6.968 19.088 1.00 66.19 88 HIS A O 1
ATOM 750 N N . ILE A 1 89 ? -22.882 8.249 18.928 1.00 66.94 89 ILE A N 1
ATOM 751 C CA . ILE A 1 89 ? -22.592 8.672 17.544 1.00 66.94 89 ILE A CA 1
ATOM 752 C C . ILE A 1 89 ? -21.307 9.506 17.495 1.00 66.94 89 ILE A C 1
ATOM 754 O O . ILE A 1 89 ? -20.451 9.266 16.644 1.00 66.94 89 ILE A O 1
ATOM 758 N N . LEU A 1 90 ? -21.144 10.460 18.413 1.00 68.06 90 LEU A N 1
ATOM 759 C CA . LEU A 1 90 ? -19.941 11.283 18.469 1.00 68.06 90 LEU A CA 1
ATOM 760 C C . LEU A 1 90 ? -18.730 10.501 18.973 1.00 68.06 90 LEU A C 1
ATOM 762 O O . LEU A 1 90 ? -17.656 10.728 18.443 1.00 68.06 90 LEU A O 1
ATOM 766 N N . GLU A 1 91 ? -18.878 9.541 19.886 1.00 68.69 91 GLU A N 1
ATOM 767 C CA . GLU A 1 91 ? -17.787 8.645 20.304 1.00 68.69 91 GLU A CA 1
ATOM 768 C C . GLU A 1 91 ? -17.267 7.780 19.140 1.00 68.69 91 GLU A C 1
ATOM 770 O O . GLU A 1 91 ? -16.056 7.616 18.970 1.00 68.69 91 GLU A O 1
ATOM 775 N N . VAL A 1 92 ? -18.163 7.290 18.274 1.00 66.19 92 VAL A N 1
ATOM 776 C CA . VAL A 1 92 ? -17.796 6.572 17.040 1.00 66.19 92 VAL A CA 1
ATOM 777 C C . VAL A 1 92 ? -17.106 7.495 16.025 1.00 66.19 92 VAL A C 1
ATOM 779 O O . VAL A 1 92 ? -16.166 7.060 15.361 1.00 66.19 92 VAL A O 1
ATOM 782 N N . LEU A 1 93 ? -17.524 8.761 15.917 1.00 64.31 93 LEU A N 1
ATOM 783 C CA . LEU A 1 93 ? -16.933 9.747 14.999 1.00 64.31 93 LEU A CA 1
ATOM 784 C C . LEU A 1 93 ? -15.637 10.397 15.525 1.00 64.31 93 LEU A C 1
ATOM 786 O O . LEU A 1 93 ? -14.794 10.791 14.724 1.00 64.31 93 LEU A O 1
ATOM 790 N N . SER A 1 94 ? -15.465 10.512 16.845 1.00 63.62 94 SER A N 1
ATOM 791 C CA . SER A 1 94 ? -14.283 11.093 17.499 1.00 63.62 94 SER A CA 1
ATOM 792 C C . SER A 1 94 ? -13.247 10.050 17.915 1.00 63.62 94 SER A C 1
ATOM 794 O O . SER A 1 94 ? -12.147 10.414 18.329 1.00 63.62 94 SER A O 1
ATOM 796 N N . SER A 1 95 ? -13.580 8.759 17.828 1.00 60.28 95 SER A N 1
ATOM 797 C CA . SER A 1 95 ? -12.607 7.675 17.950 1.00 60.28 95 SER A CA 1
ATOM 798 C C . SER A 1 95 ? -11.477 7.902 16.941 1.00 60.28 95 SER A C 1
ATOM 800 O O . SER A 1 95 ? -11.758 8.008 15.745 1.00 60.28 95 SER A O 1
ATOM 802 N N . PRO A 1 96 ? -10.202 7.976 17.371 1.00 65.81 96 PRO A N 1
ATOM 803 C CA . PRO A 1 96 ? -9.110 8.300 16.466 1.00 65.81 96 PRO A CA 1
ATOM 804 C C . PRO A 1 96 ? -8.983 7.215 15.395 1.00 65.81 96 PRO A C 1
ATOM 806 O O . PRO A 1 96 ? -8.554 6.092 15.676 1.00 65.81 96 PRO A O 1
ATOM 809 N N . ILE A 1 97 ? -9.353 7.564 14.158 1.00 68.25 97 ILE A N 1
ATOM 810 C CA . ILE A 1 97 ? -9.124 6.740 12.968 1.00 68.25 97 ILE A CA 1
ATOM 811 C C . ILE A 1 97 ? -7.623 6.424 12.952 1.00 68.25 97 ILE A C 1
ATOM 813 O O . ILE A 1 97 ? -6.823 7.364 12.876 1.00 68.25 97 ILE A O 1
ATOM 817 N N . PRO A 1 98 ? -7.200 5.151 13.072 1.00 69.06 98 PRO A N 1
ATOM 818 C CA . PRO A 1 98 ? -5.785 4.858 13.217 1.00 69.06 98 PRO A CA 1
ATOM 819 C C . PRO A 1 98 ? -4.997 5.378 12.017 1.00 69.06 98 PRO A C 1
ATOM 821 O O . PRO A 1 98 ? -5.427 5.205 10.877 1.00 69.06 98 PRO A O 1
ATOM 824 N N . ILE A 1 99 ? -3.816 5.944 12.272 1.00 75.75 99 ILE A N 1
ATOM 825 C CA . ILE A 1 99 ? -2.736 5.841 11.293 1.00 75.75 99 ILE A CA 1
ATOM 826 C C . ILE A 1 99 ? -2.193 4.426 11.401 1.00 75.75 99 ILE A C 1
ATOM 828 O O . ILE A 1 99 ? -2.165 3.801 12.459 1.00 75.75 99 ILE A O 1
ATOM 832 N N . ILE A 1 100 ? -1.835 3.901 10.259 1.00 74.88 100 ILE A N 1
ATOM 833 C CA . ILE A 1 100 ? -2.165 2.526 9.899 1.00 74.88 100 ILE A CA 1
ATOM 834 C C . ILE A 1 100 ? -0.836 1.987 9.244 1.00 74.88 100 ILE A C 1
ATOM 836 O O . ILE A 1 100 ? 0.146 2.720 9.245 1.00 74.88 100 ILE A O 1
ATOM 840 N N . TYR A 1 101 ? -0.604 0.725 8.847 1.00 79.31 101 TYR A N 1
ATOM 841 C CA . TYR A 1 101 ? 0.767 0.221 8.519 1.00 79.31 101 TYR A CA 1
ATOM 842 C C . TYR A 1 101 ? 0.865 -0.590 7.193 1.00 79.31 101 TYR A C 1
ATOM 844 O O . TYR A 1 101 ? 0.306 -1.674 7.110 1.00 79.31 101 TYR A O 1
ATOM 852 N N . ALA A 1 102 ? 1.508 -0.040 6.135 1.00 79.69 102 ALA A N 1
ATOM 853 C CA . ALA A 1 102 ? 1.553 -0.595 4.760 1.00 79.69 102 ALA A CA 1
ATOM 854 C C . ALA A 1 102 ? 2.871 -0.255 4.044 1.00 79.69 102 ALA A C 1
ATOM 856 O O . ALA A 1 102 ? 3.335 0.880 4.115 1.00 79.69 102 ALA A O 1
ATOM 857 N N . ILE A 1 103 ? 3.469 -1.245 3.380 1.00 81.12 103 ILE A N 1
ATOM 858 C CA . ILE A 1 103 ? 4.871 -1.244 2.939 1.00 81.12 103 ILE A CA 1
ATOM 859 C C . ILE A 1 103 ? 4.935 -1.809 1.514 1.00 81.12 103 ILE A C 1
ATOM 861 O O . ILE A 1 103 ? 4.366 -2.864 1.245 1.00 81.12 103 ILE A O 1
ATOM 865 N N . THR A 1 104 ? 5.613 -1.124 0.595 1.00 80.06 104 THR A N 1
ATOM 866 C CA . THR A 1 104 ? 5.790 -1.547 -0.801 1.00 80.06 104 THR A CA 1
ATOM 867 C C . THR A 1 104 ? 7.271 -1.518 -1.174 1.00 80.06 104 THR A C 1
ATOM 869 O O . THR A 1 104 ? 7.829 -0.432 -1.353 1.00 80.06 104 THR A O 1
ATOM 872 N N . PRO A 1 105 ? 7.918 -2.691 -1.307 1.00 80.62 105 PRO A N 1
ATOM 873 C CA . PRO A 1 105 ? 9.217 -2.781 -1.952 1.00 80.62 105 PRO A CA 1
ATOM 874 C C . PRO A 1 105 ? 9.085 -2.499 -3.457 1.00 80.62 105 PRO A C 1
ATOM 876 O O . PRO A 1 105 ? 8.158 -2.979 -4.114 1.00 80.62 105 PRO A O 1
ATOM 879 N N . THR A 1 106 ? 10.021 -1.735 -4.011 1.00 72.81 106 THR A N 1
ATOM 880 C CA . THR A 1 106 ? 10.118 -1.402 -5.441 1.00 72.81 106 THR A CA 1
ATOM 881 C C . THR A 1 106 ? 11.584 -1.355 -5.876 1.00 72.81 106 THR A C 1
ATOM 883 O O . THR A 1 106 ? 12.475 -1.280 -5.038 1.00 72.81 106 THR A O 1
ATOM 886 N N . TYR A 1 107 ? 11.847 -1.418 -7.180 1.00 68.56 107 TYR A N 1
ATOM 887 C CA . TYR A 1 107 ? 13.196 -1.369 -7.748 1.00 68.56 107 TYR A CA 1
ATOM 888 C C . TYR A 1 107 ? 13.178 -0.754 -9.153 1.00 68.56 107 TYR A C 1
ATOM 890 O O . TYR A 1 107 ? 12.151 -0.803 -9.840 1.00 68.56 107 TYR A O 1
ATOM 898 N N . ALA A 1 108 ? 14.336 -0.244 -9.583 1.00 67.12 108 ALA A N 1
ATOM 899 C CA . ALA A 1 108 ? 14.540 0.421 -10.869 1.00 67.12 108 ALA A CA 1
ATOM 900 C C . ALA A 1 108 ? 14.109 -0.448 -12.068 1.00 67.12 108 ALA A C 1
ATOM 902 O O . ALA A 1 108 ? 14.753 -1.446 -12.400 1.00 67.12 108 ALA A O 1
ATOM 903 N N . ARG A 1 109 ? 13.022 -0.058 -12.750 1.00 72.69 109 ARG A N 1
ATOM 904 C CA . ARG A 1 109 ? 12.560 -0.687 -14.005 1.00 72.69 109 ARG A CA 1
ATOM 905 C C . ARG A 1 109 ? 11.708 0.271 -14.855 1.00 72.69 109 ARG A C 1
ATOM 907 O O . ARG A 1 109 ? 10.995 1.076 -14.264 1.00 72.69 109 ARG A O 1
ATOM 914 N N . PRO A 1 110 ? 11.632 0.121 -16.198 1.00 67.56 110 PRO A N 1
ATOM 915 C CA . PRO A 1 110 ? 10.897 1.035 -17.100 1.00 67.56 110 PRO A CA 1
ATOM 916 C C . PRO A 1 110 ? 9.369 1.129 -16.925 1.00 67.56 110 PRO A C 1
ATOM 918 O O . PRO A 1 110 ? 8.690 1.728 -17.749 1.00 67.56 110 PRO A O 1
ATOM 921 N N . VAL A 1 111 ? 8.803 0.468 -15.913 1.00 70.56 111 VAL A N 1
ATOM 922 C CA . VAL A 1 111 ? 7.384 0.579 -15.540 1.00 70.56 111 VAL A CA 1
ATOM 923 C C . VAL A 1 111 ? 7.205 1.023 -14.084 1.00 70.56 111 VAL A C 1
ATOM 925 O O . VAL A 1 111 ? 6.075 1.126 -13.624 1.00 70.56 111 VAL A O 1
ATOM 928 N N . GLN A 1 112 ? 8.290 1.279 -13.337 1.00 63.66 112 GLN A N 1
ATOM 929 C CA . GLN A 1 112 ? 8.241 1.649 -11.917 1.00 63.66 112 GLN A CA 1
ATOM 930 C C . GLN A 1 112 ? 7.403 2.907 -11.693 1.00 63.66 112 GLN A C 1
ATOM 932 O O . GLN A 1 112 ? 6.517 2.897 -10.844 1.00 63.66 112 GLN A O 1
ATOM 937 N N . LYS A 1 113 ? 7.647 3.965 -12.472 1.00 52.75 113 LYS A N 1
ATOM 938 C CA . LYS A 1 113 ? 6.930 5.236 -12.351 1.00 52.75 113 LYS A CA 1
ATOM 939 C C . LYS A 1 113 ? 5.425 5.039 -12.553 1.00 52.75 113 LYS A C 1
ATOM 941 O O . LYS A 1 113 ? 4.649 5.355 -11.658 1.00 52.75 113 LYS A O 1
ATOM 946 N N . ALA A 1 114 ? 5.014 4.369 -13.633 1.00 58.72 114 ALA A N 1
ATOM 947 C CA . ALA A 1 114 ? 3.611 4.015 -13.880 1.00 58.72 114 ALA A CA 1
ATOM 948 C C . ALA A 1 114 ? 2.978 3.137 -12.771 1.00 58.72 114 ALA A C 1
ATOM 950 O O . ALA A 1 114 ? 1.821 3.351 -12.400 1.00 58.72 114 ALA A O 1
ATOM 951 N N . GLU A 1 115 ? 3.726 2.174 -12.219 1.00 71.62 115 GLU A N 1
ATOM 952 C CA . GLU A 1 115 ? 3.294 1.320 -11.099 1.00 71.62 115 GLU A CA 1
ATOM 953 C C . GLU A 1 115 ? 3.065 2.129 -9.812 1.00 71.62 115 GLU A C 1
ATOM 955 O O . GLU A 1 115 ? 2.026 1.990 -9.164 1.00 71.62 115 GLU A O 1
ATOM 960 N N . LEU A 1 116 ? 3.996 3.019 -9.462 1.00 62.31 116 LEU A N 1
ATOM 961 C CA . LEU A 1 116 ? 3.882 3.880 -8.286 1.00 62.31 116 LEU A CA 1
ATOM 962 C C . LEU A 1 116 ? 2.795 4.949 -8.473 1.00 62.31 116 LEU A C 1
ATOM 964 O O . LEU A 1 116 ? 2.029 5.191 -7.545 1.00 62.31 116 LEU A O 1
ATOM 968 N N . THR A 1 117 ? 2.636 5.524 -9.671 1.00 54.81 117 THR A N 1
ATOM 969 C CA . THR A 1 117 ? 1.559 6.483 -9.973 1.00 54.81 117 THR A CA 1
ATOM 970 C C . THR A 1 117 ? 0.169 5.848 -9.865 1.00 54.81 117 THR A C 1
ATOM 972 O O . THR A 1 117 ? -0.724 6.458 -9.274 1.00 54.81 117 THR A O 1
ATOM 975 N N . ARG A 1 118 ? -0.050 4.619 -10.369 1.00 71.62 118 ARG A N 1
ATOM 976 C CA . ARG A 1 118 ? -1.367 3.955 -10.229 1.00 71.62 118 ARG A CA 1
ATOM 977 C C . ARG A 1 118 ? -1.697 3.608 -8.773 1.00 71.62 118 ARG A C 1
ATOM 979 O O . ARG A 1 118 ? -2.859 3.696 -8.373 1.00 71.62 118 ARG A O 1
ATOM 986 N N . LEU A 1 119 ? -0.683 3.276 -7.973 1.00 77.31 119 LEU A N 1
ATOM 987 C CA . LEU A 1 119 ? -0.826 3.079 -6.531 1.00 77.31 119 LEU A CA 1
ATOM 988 C C . LEU A 1 119 ? -1.140 4.405 -5.819 1.00 77.31 119 LEU A C 1
ATOM 990 O O . LEU A 1 119 ? -2.179 4.499 -5.172 1.00 77.31 119 LEU A O 1
ATOM 994 N N . ALA A 1 120 ? -0.343 5.457 -6.023 1.00 64.62 120 ALA A N 1
ATOM 995 C CA . ALA A 1 120 ? -0.559 6.789 -5.447 1.00 64.62 120 ALA A CA 1
ATOM 996 C C . ALA A 1 120 ? -1.967 7.350 -5.739 1.00 64.62 120 ALA A C 1
ATOM 998 O O . ALA A 1 120 ? -2.661 7.800 -4.827 1.00 64.62 120 ALA A O 1
ATOM 999 N N . ASN A 1 121 ? -2.433 7.240 -6.988 1.00 65.06 121 ASN A N 1
ATOM 1000 C CA . ASN A 1 121 ? -3.773 7.680 -7.400 1.00 65.06 121 ASN A CA 1
ATOM 1001 C C . ASN A 1 121 ? -4.912 6.834 -6.804 1.00 65.06 121 ASN A C 1
ATOM 1003 O O . ASN A 1 121 ? -6.039 7.313 -6.702 1.00 65.06 121 ASN A O 1
ATOM 1007 N N . THR A 1 122 ? -4.642 5.594 -6.388 1.00 77.31 122 THR A N 1
ATOM 1008 C CA . THR A 1 122 ? -5.590 4.795 -5.591 1.00 77.31 122 THR A CA 1
ATOM 1009 C C . THR A 1 122 ? -5.601 5.298 -4.145 1.00 77.31 122 THR A C 1
ATOM 1011 O O . THR A 1 122 ? -6.653 5.553 -3.558 1.00 77.31 122 THR A O 1
ATOM 1014 N N . PHE A 1 123 ? -4.405 5.487 -3.598 1.00 81.75 123 PHE A N 1
ATOM 1015 C CA . PHE A 1 123 ? -4.103 5.779 -2.204 1.00 81.75 123 PHE A CA 1
ATOM 1016 C C . PHE A 1 123 ? -4.506 7.172 -1.710 1.00 81.75 123 PHE A C 1
ATOM 1018 O O . PHE A 1 123 ? -4.892 7.304 -0.550 1.00 81.75 123 PHE A O 1
ATOM 1025 N N . ILE A 1 124 ? -4.501 8.189 -2.574 1.00 68.88 124 ILE A N 1
ATOM 1026 C CA . ILE A 1 124 ? -4.936 9.556 -2.234 1.00 68.88 124 ILE A CA 1
ATOM 1027 C C . ILE A 1 124 ? -6.395 9.631 -1.735 1.00 68.88 124 ILE A C 1
ATOM 1029 O O . ILE A 1 124 ? -6.764 10.562 -1.026 1.00 68.88 124 ILE A O 1
ATOM 1033 N N . ASN A 1 125 ? -7.221 8.629 -2.057 1.00 76.56 125 ASN A N 1
ATOM 1034 C CA . ASN A 1 125 ? -8.632 8.553 -1.661 1.00 76.56 125 ASN A CA 1
ATOM 1035 C C . ASN A 1 125 ? -8.853 7.974 -0.249 1.00 76.56 125 ASN A C 1
ATOM 1037 O O . ASN A 1 125 ? -10.000 7.830 0.177 1.00 76.56 125 ASN A O 1
ATOM 1041 N N . VAL A 1 126 ? -7.792 7.579 0.464 1.00 78.19 126 VAL A N 1
ATOM 1042 C CA . VAL A 1 126 ? -7.897 6.878 1.750 1.00 78.19 126 VAL A CA 1
ATOM 1043 C C . VAL A 1 126 ? -7.522 7.834 2.900 1.00 78.19 126 VAL A C 1
ATOM 1045 O O . VAL A 1 126 ? -6.414 8.364 2.916 1.00 78.19 126 VAL A O 1
ATOM 1048 N N . PRO A 1 127 ? -8.406 8.087 3.885 1.00 75.62 127 PRO A N 1
ATOM 1049 C CA . PRO A 1 127 ? -8.101 8.975 5.009 1.00 75.62 127 PRO A CA 1
ATOM 1050 C C . PRO A 1 127 ? -7.153 8.315 6.023 1.00 75.62 127 PRO A C 1
ATOM 1052 O O . PRO A 1 127 ? -7.162 7.096 6.199 1.00 75.62 127 PRO A O 1
ATOM 1055 N N . ASN A 1 128 ? -6.336 9.132 6.699 1.00 78.12 128 ASN A N 1
ATOM 1056 C CA . ASN A 1 128 ? -5.254 8.721 7.616 1.00 78.12 128 ASN A CA 1
ATOM 1057 C C . ASN A 1 128 ? -4.273 7.686 7.014 1.00 78.12 128 ASN A C 1
ATOM 1059 O O . ASN A 1 128 ? -3.589 6.957 7.736 1.00 78.12 128 ASN A O 1
ATOM 1063 N N . PHE A 1 129 ? -4.202 7.642 5.683 1.00 75.81 129 PHE A N 1
ATOM 1064 C CA . PHE A 1 129 ? -3.398 6.720 4.893 1.00 75.81 129 PHE A CA 1
ATOM 1065 C C . PHE A 1 129 ? -2.006 7.257 4.593 1.00 75.81 129 PHE A C 1
ATOM 1067 O O . PHE A 1 129 ? -1.748 8.452 4.697 1.00 75.81 129 PHE A O 1
ATOM 1074 N N . HIS A 1 130 ? -1.155 6.337 4.145 1.00 77.06 130 HIS A N 1
ATOM 1075 C CA . HIS A 1 130 ? 0.010 6.544 3.291 1.00 77.06 130 HIS A CA 1
ATOM 1076 C C . HIS A 1 130 ? 0.478 5.129 2.784 1.00 77.06 130 HIS A C 1
ATOM 1078 O O . HIS A 1 130 ? -0.109 4.127 3.190 1.00 77.06 130 HIS A O 1
ATOM 1084 N N . TRP A 1 131 ? 1.579 4.957 2.039 1.00 76.50 131 TRP A N 1
ATOM 1085 C CA . TRP A 1 131 ? 2.267 3.657 1.847 1.00 76.50 131 TRP A CA 1
ATOM 1086 C C . TRP A 1 131 ? 3.811 3.782 1.851 1.00 76.50 131 TRP A C 1
ATOM 1088 O O . TRP A 1 131 ? 4.377 4.546 1.079 1.00 76.50 131 TRP A O 1
ATOM 1098 N N . ILE A 1 132 ? 4.534 3.083 2.742 1.00 74.62 132 ILE A N 1
ATOM 1099 C CA . ILE A 1 132 ? 6.003 3.210 2.836 1.00 74.62 132 ILE A CA 1
ATOM 1100 C C . ILE A 1 132 ? 6.621 2.608 1.575 1.00 74.62 132 ILE A C 1
ATOM 1102 O O . ILE A 1 132 ? 6.534 1.403 1.344 1.00 74.62 132 ILE A O 1
ATOM 1106 N N . VAL A 1 133 ? 7.261 3.451 0.771 1.00 63.91 133 VAL A N 1
ATOM 1107 C CA . VAL A 1 133 ? 8.115 3.000 -0.322 1.00 63.91 133 VAL A CA 1
ATOM 1108 C C . VAL A 1 133 ? 9.452 2.549 0.272 1.00 63.91 133 VAL A C 1
ATOM 1110 O O . VAL A 1 133 ? 10.062 3.250 1.089 1.00 63.91 133 VAL A O 1
ATOM 1113 N N . ILE A 1 134 ? 9.883 1.347 -0.102 1.00 70.00 134 ILE A N 1
ATOM 1114 C CA . ILE A 1 134 ? 11.233 0.834 0.145 1.00 70.00 134 ILE A CA 1
ATOM 1115 C C . ILE A 1 134 ? 11.839 0.570 -1.227 1.00 70.00 134 ILE A C 1
ATOM 1117 O O . ILE A 1 134 ? 11.406 -0.341 -1.927 1.00 70.00 134 ILE A O 1
ATOM 1121 N N . GLU A 1 135 ? 12.804 1.386 -1.627 1.00 56.50 135 GLU A N 1
ATOM 1122 C CA . GLU A 1 135 ? 13.498 1.193 -2.898 1.00 56.50 135 GLU A CA 1
ATOM 1123 C C . GLU A 1 135 ? 14.709 0.285 -2.702 1.00 56.50 135 GLU A C 1
ATOM 1125 O O . GLU A 1 135 ? 15.517 0.507 -1.801 1.00 56.50 135 GLU A O 1
ATOM 1130 N N . ASP A 1 136 ? 14.850 -0.715 -3.569 1.00 71.50 136 ASP A N 1
ATOM 1131 C CA . ASP A 1 136 ? 16.090 -1.466 -3.774 1.00 71.50 136 ASP A CA 1
ATOM 1132 C C . ASP A 1 136 ? 17.064 -0.590 -4.585 1.00 71.50 136 ASP A C 1
ATOM 1134 O O . ASP A 1 136 ? 17.279 -0.766 -5.787 1.00 71.50 136 ASP A O 1
ATOM 1138 N N . ALA A 1 137 ? 17.529 0.474 -3.927 1.00 57.81 137 ALA A N 1
ATOM 1139 C CA . ALA A 1 137 ? 18.368 1.534 -4.467 1.00 57.81 137 ALA A CA 1
ATOM 1140 C C . ALA A 1 137 ? 19.165 2.210 -3.335 1.00 57.81 137 ALA A C 1
ATOM 1142 O O . ALA A 1 137 ? 18.774 2.190 -2.170 1.00 57.81 137 ALA A O 1
ATOM 1143 N N . ALA A 1 138 ? 20.283 2.859 -3.675 1.00 63.81 138 ALA A N 1
ATOM 1144 C CA . ALA A 1 138 ? 21.136 3.547 -2.697 1.00 63.81 138 ALA A CA 1
ATOM 1145 C C . ALA A 1 138 ? 20.559 4.887 -2.179 1.00 63.81 138 ALA A C 1
ATOM 1147 O O . ALA A 1 138 ? 21.112 5.481 -1.255 1.00 63.81 138 ALA A O 1
ATOM 1148 N N . VAL A 1 139 ? 19.475 5.379 -2.789 1.00 46.69 139 VAL A N 1
ATOM 1149 C CA . VAL A 1 139 ? 18.767 6.632 -2.472 1.00 46.69 139 VAL A CA 1
ATOM 1150 C C . VAL A 1 139 ? 17.259 6.355 -2.580 1.00 46.69 139 VAL A C 1
ATOM 1152 O O . VAL A 1 139 ? 16.866 5.407 -3.256 1.00 46.69 139 VAL A O 1
ATOM 1155 N N . LYS A 1 140 ? 16.419 7.124 -1.877 1.00 39.19 140 LYS A N 1
ATOM 1156 C CA . LYS A 1 140 ? 15.038 6.741 -1.547 1.00 39.19 140 LYS A CA 1
ATOM 1157 C C . LYS A 1 140 ? 14.010 7.856 -1.803 1.00 39.19 140 LYS A C 1
ATOM 1159 O O . LYS A 1 140 ? 14.249 8.992 -1.401 1.00 39.19 140 LYS A O 1
ATOM 1164 N N . SER A 1 141 ? 12.842 7.492 -2.342 1.00 52.25 141 SER A N 1
ATOM 1165 C CA . SER A 1 141 ? 11.597 8.288 -2.372 1.00 52.25 141 SER A CA 1
ATOM 1166 C C . SER A 1 141 ? 10.539 7.844 -1.323 1.00 52.25 141 SER A C 1
ATOM 1168 O O . SER A 1 141 ? 10.737 6.884 -0.572 1.00 52.25 141 SER A O 1
ATOM 1170 N N . ASP A 1 142 ? 9.434 8.590 -1.186 1.00 33.28 142 ASP A N 1
ATOM 1171 C CA . ASP A 1 142 ? 8.636 8.671 0.058 1.00 33.28 142 ASP A CA 1
ATOM 1172 C C . ASP A 1 142 ? 7.258 7.953 0.103 1.00 33.28 142 ASP A C 1
ATOM 1174 O O . ASP A 1 142 ? 6.670 7.651 -0.931 1.00 33.28 142 ASP A O 1
ATOM 1178 N N . LEU A 1 143 ? 6.711 7.824 1.345 1.00 30.98 143 LEU A N 1
ATOM 1179 C CA . LEU A 1 143 ? 5.294 8.138 1.724 1.00 30.98 143 LEU A CA 1
ATOM 1180 C C . LEU A 1 143 ? 4.311 7.090 2.399 1.00 30.98 143 LEU A C 1
ATOM 1182 O O . LEU A 1 143 ? 3.157 7.107 1.997 1.00 30.98 143 LEU A O 1
ATOM 1186 N N . MET A 1 144 ? 4.681 6.300 3.463 1.00 30.95 144 MET A N 1
ATOM 1187 C CA . MET A 1 144 ? 3.963 5.791 4.733 1.00 30.95 144 MET A CA 1
ATOM 1188 C C . MET A 1 144 ? 3.092 4.465 5.101 1.00 30.95 144 MET A C 1
ATOM 1190 O O . MET A 1 144 ? 3.713 3.524 5.587 1.00 30.95 144 MET A O 1
ATOM 1194 N N . ARG A 1 145 ? 1.722 4.371 5.203 1.00 46.41 145 ARG A N 1
ATOM 1195 C CA . ARG A 1 145 ? 0.877 3.583 6.221 1.00 46.41 145 ARG A CA 1
ATOM 1196 C C . ARG A 1 145 ? -0.610 2.973 5.958 1.00 46.41 145 ARG A C 1
ATOM 1198 O O . ARG A 1 145 ? -1.506 3.783 5.750 1.00 46.41 145 ARG A O 1
ATOM 1205 N N . PHE A 1 146 ? -0.967 1.642 6.174 1.00 49.66 146 PHE A N 1
ATOM 1206 C CA . PHE A 1 146 ? -2.359 1.000 6.451 1.00 49.66 146 PHE A CA 1
ATOM 1207 C C . PHE A 1 146 ? -2.636 -0.470 7.133 1.00 49.66 146 PHE A C 1
ATOM 1209 O O . PHE A 1 146 ? -2.542 -1.451 6.405 1.00 49.66 146 PHE A O 1
ATOM 1216 N N . THR A 1 147 ? -3.084 -0.685 8.446 1.00 47.75 147 THR A N 1
ATOM 1217 C CA . THR A 1 147 ? -3.943 -1.822 9.084 1.00 47.75 147 THR A CA 1
ATOM 1218 C C . THR A 1 147 ? -4.174 -1.900 10.678 1.00 47.75 147 THR A C 1
ATOM 1220 O O . THR A 1 147 ? -3.667 -1.024 11.364 1.00 47.75 147 THR A O 1
ATOM 1223 N N . LYS A 1 148 ? -4.968 -2.866 11.289 1.00 57.78 148 LYS A N 1
ATOM 1224 C CA . LYS A 1 148 ? -5.385 -3.105 12.745 1.00 57.78 148 LYS A CA 1
ATOM 1225 C C . LYS A 1 148 ? -4.718 -4.236 13.623 1.00 57.78 148 LYS A C 1
ATOM 1227 O O . LYS A 1 148 ? -4.038 -3.863 14.577 1.00 57.78 148 LYS A O 1
ATOM 1232 N N . LYS A 1 149 ? -4.959 -5.560 13.434 1.00 77.25 149 LYS A N 1
ATOM 1233 C CA . LYS A 1 149 ? -4.263 -6.725 14.084 1.00 77.25 149 LYS A CA 1
ATOM 1234 C C . LYS A 1 149 ? -3.504 -7.525 13.009 1.00 77.25 149 LYS A C 1
ATOM 1236 O O . LYS A 1 149 ? -2.412 -7.117 12.637 1.00 77.25 149 LYS A O 1
ATOM 1241 N N . VAL A 1 150 ? -4.109 -8.559 12.419 1.00 81.31 150 VAL A N 1
ATOM 1242 C CA . VAL A 1 150 ? -3.797 -9.021 11.052 1.00 81.31 150 VAL A CA 1
ATOM 1243 C C . VAL A 1 150 ? -5.115 -9.076 10.298 1.00 81.31 150 VAL A C 1
ATOM 1245 O O . VAL A 1 150 ? -6.021 -9.828 10.662 1.00 81.31 150 VAL A O 1
ATOM 1248 N N . SER A 1 151 ? -5.250 -8.221 9.293 1.00 76.12 151 SER A N 1
ATOM 1249 C CA . SER A 1 151 ? -6.420 -8.155 8.421 1.00 76.12 151 SER A CA 1
ATOM 1250 C C . SER A 1 151 ? -6.204 -9.073 7.223 1.00 76.12 151 SER A C 1
ATOM 1252 O O . SER A 1 151 ? -5.083 -9.174 6.737 1.00 76.12 151 SER A O 1
ATOM 1254 N N . VAL A 1 152 ? -7.252 -9.759 6.758 1.00 83.56 152 VAL A N 1
ATOM 1255 C CA . VAL A 1 152 ? -7.152 -10.680 5.610 1.00 83.56 152 VAL A CA 1
ATOM 1256 C C . VAL A 1 152 ? -8.332 -10.536 4.653 1.00 83.56 152 VAL A C 1
ATOM 1258 O O . VAL A 1 152 ? -9.458 -10.266 5.080 1.00 83.56 152 VAL A O 1
ATOM 1261 N N . TRP A 1 153 ? -8.089 -10.723 3.358 1.00 81.50 153 TRP A N 1
ATOM 1262 C CA . TRP A 1 153 ? -9.088 -10.598 2.293 1.00 81.50 153 TRP A CA 1
ATOM 1263 C C . TRP A 1 153 ? -8.750 -11.471 1.065 1.00 81.50 153 TRP A C 1
ATOM 1265 O O . TRP A 1 153 ? -7.636 -11.980 0.951 1.00 81.50 153 TRP A O 1
ATOM 1275 N N . PRO A 1 154 ? -9.706 -11.683 0.140 1.00 85.81 154 PRO A N 1
ATOM 1276 C CA . PRO A 1 154 ? -9.459 -12.356 -1.135 1.00 85.81 154 PRO A CA 1
ATOM 1277 C C . PRO A 1 154 ? -8.519 -11.577 -2.064 1.00 85.81 154 PRO A C 1
ATOM 1279 O O . PRO A 1 154 ? -8.607 -10.350 -2.141 1.00 85.81 154 PRO A O 1
ATOM 1282 N N . VAL A 1 155 ? -7.715 -12.299 -2.848 1.00 75.62 155 VAL A N 1
ATOM 1283 C CA . VAL A 1 155 ? -6.833 -11.749 -3.894 1.00 75.62 155 VAL A CA 1
ATOM 1284 C C . VAL A 1 155 ? -7.196 -12.366 -5.241 1.00 75.62 155 VAL A C 1
ATOM 1286 O O . VAL A 1 155 ? -7.265 -13.586 -5.367 1.00 75.62 155 VAL A O 1
ATOM 1289 N N . GLY A 1 156 ? -7.443 -11.539 -6.256 1.00 79.56 156 GLY A N 1
ATOM 1290 C CA . GLY A 1 156 ? -7.744 -11.980 -7.619 1.00 79.56 156 GLY A CA 1
ATOM 1291 C C . GLY A 1 156 ? -6.498 -12.321 -8.444 1.00 79.56 156 GLY A C 1
ATOM 1292 O O . GLY A 1 156 ? -5.468 -11.668 -8.304 1.00 79.56 156 GLY A O 1
ATOM 1293 N N . ILE A 1 157 ? -6.627 -13.285 -9.364 1.00 89.75 157 ILE A N 1
ATOM 1294 C CA . ILE A 1 157 ? -5.601 -13.681 -10.353 1.00 89.75 157 ILE A CA 1
ATOM 1295 C C . ILE A 1 157 ? -4.262 -14.063 -9.682 1.00 89.75 157 ILE A C 1
ATOM 1297 O O . ILE A 1 157 ? -3.198 -13.541 -10.007 1.00 89.75 157 ILE A O 1
ATOM 1301 N N . VAL A 1 158 ? -4.323 -14.987 -8.721 1.00 87.38 158 VAL A N 1
ATOM 1302 C CA . VAL A 1 158 ? -3.168 -15.481 -7.951 1.00 87.38 158 VAL A CA 1
ATOM 1303 C C . VAL A 1 158 ? -3.249 -17.004 -7.797 1.00 87.38 158 VAL A C 1
ATOM 1305 O O . VAL A 1 158 ? -4.313 -17.58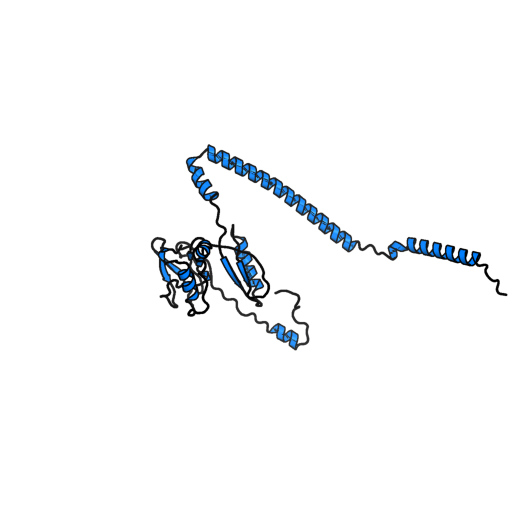4 -8.003 1.00 87.38 158 VAL A O 1
ATOM 1308 N N . GLY A 1 159 ? -2.126 -17.682 -7.538 1.00 85.12 159 GLY A N 1
ATOM 1309 C CA . GLY A 1 159 ? -2.085 -19.151 -7.413 1.00 85.12 159 GLY A CA 1
ATOM 1310 C C . GLY A 1 159 ? -2.477 -19.928 -8.684 1.00 85.12 159 GLY A C 1
ATOM 1311 O O . GLY A 1 159 ? -2.810 -21.106 -8.602 1.00 85.12 159 GLY A O 1
ATOM 1312 N N . TYR A 1 160 ? -2.469 -19.273 -9.855 1.00 87.69 160 TYR A N 1
ATOM 1313 C CA . TYR A 1 160 ? -3.098 -19.728 -11.114 1.00 87.69 160 TYR A CA 1
ATOM 1314 C C . TYR A 1 160 ? -4.630 -19.920 -11.043 1.00 87.69 160 TYR A C 1
ATOM 1316 O O . TYR A 1 160 ? -5.232 -20.508 -11.941 1.00 87.69 160 TYR A O 1
ATOM 1324 N N . LEU A 1 161 ? -5.281 -19.370 -10.016 1.00 87.81 161 LEU A N 1
ATOM 1325 C CA . LEU A 1 161 ? -6.731 -19.354 -9.839 1.00 87.81 161 LEU A CA 1
ATOM 1326 C C . LEU A 1 161 ? -7.328 -17.984 -10.198 1.00 87.81 161 LEU A C 1
ATOM 1328 O O . LEU A 1 161 ? -6.647 -16.958 -10.230 1.00 87.81 161 LEU A O 1
ATOM 1332 N N . ARG A 1 162 ? -8.652 -17.946 -10.416 1.00 88.56 162 ARG A N 1
ATOM 1333 C CA . ARG A 1 162 ? -9.403 -16.681 -10.569 1.00 88.56 162 ARG A CA 1
ATOM 1334 C C . ARG A 1 162 ? -9.265 -15.785 -9.334 1.00 88.56 162 ARG A C 1
ATOM 1336 O O . ARG A 1 162 ? -9.243 -14.564 -9.471 1.00 88.56 162 ARG A O 1
ATOM 1343 N N . TYR A 1 163 ? -9.184 -16.396 -8.157 1.00 86.62 163 TYR A N 1
ATOM 1344 C CA . TYR A 1 163 ? -8.849 -15.775 -6.881 1.00 86.62 163 TYR A CA 1
ATOM 1345 C C . TYR A 1 163 ? -8.412 -16.848 -5.876 1.00 86.62 163 TYR A C 1
ATOM 1347 O O . TYR A 1 163 ? -8.818 -18.006 -5.993 1.00 86.62 163 TYR A O 1
ATOM 1355 N N . GLU A 1 164 ? -7.682 -16.431 -4.848 1.00 91.56 164 GLU A N 1
ATOM 1356 C CA . GLU A 1 164 ? -7.513 -17.165 -3.589 1.00 91.56 164 GLU A CA 1
ATOM 1357 C C . GLU A 1 164 ? -8.166 -16.375 -2.449 1.00 91.56 164 GLU A C 1
ATOM 1359 O O . GLU A 1 164 ? -8.337 -15.155 -2.550 1.00 91.56 164 GLU A O 1
ATOM 1364 N N . ARG A 1 165 ? -8.611 -17.050 -1.379 1.00 89.25 165 ARG A N 1
ATOM 1365 C CA . ARG A 1 165 ? -9.288 -16.369 -0.260 1.00 89.25 165 ARG A CA 1
ATOM 1366 C C . ARG A 1 165 ? -9.232 -17.106 1.083 1.00 89.25 165 ARG A C 1
ATOM 1368 O O . ARG A 1 165 ? -9.235 -18.337 1.097 1.00 89.25 165 ARG A O 1
ATOM 1375 N N . PRO A 1 166 ? -9.336 -16.382 2.212 1.00 92.00 166 PRO A N 1
ATOM 1376 C CA . PRO A 1 166 ? -9.736 -16.972 3.486 1.00 92.00 166 PRO A CA 1
ATOM 1377 C C . PRO A 1 166 ? -11.130 -17.617 3.383 1.00 92.00 166 PRO A C 1
ATOM 1379 O O . PRO A 1 166 ? -12.058 -17.035 2.812 1.00 92.00 166 PRO A O 1
ATOM 1382 N N . ILE A 1 167 ? -11.305 -18.800 3.973 1.00 94.38 167 ILE A N 1
ATOM 1383 C CA . ILE A 1 167 ? -12.619 -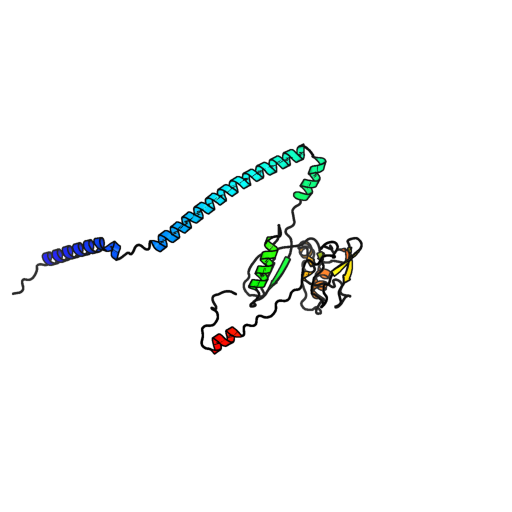19.416 4.189 1.00 94.38 167 ILE A CA 1
ATOM 1384 C C . ILE A 1 167 ? -13.134 -18.936 5.543 1.00 94.38 167 ILE A C 1
ATOM 1386 O O . ILE A 1 167 ? -12.539 -19.229 6.580 1.00 94.38 167 ILE A O 1
ATOM 1390 N N . VAL A 1 168 ? -14.253 -18.212 5.536 1.00 91.56 168 VAL A N 1
ATOM 1391 C CA . VAL A 1 168 ? -14.856 -17.624 6.738 1.00 91.56 168 VAL A CA 1
ATOM 1392 C C . VAL A 1 168 ? -16.117 -18.393 7.136 1.00 91.56 168 VAL A C 1
ATOM 1394 O O . VAL A 1 168 ? -16.977 -18.658 6.298 1.00 91.56 168 VAL A O 1
ATOM 1397 N N . LYS A 1 169 ? -16.245 -18.724 8.425 1.00 92.94 169 LYS A N 1
ATOM 1398 C CA . LYS A 1 169 ? -17.480 -19.215 9.063 1.00 92.94 169 LYS A CA 1
ATOM 1399 C C . LYS A 1 169 ? -17.702 -18.435 10.358 1.00 92.94 169 LYS A C 1
ATOM 1401 O O . LYS A 1 169 ? -16.749 -18.187 11.089 1.00 92.94 169 LYS A O 1
ATOM 1406 N N . SER A 1 170 ? -18.938 -18.016 10.631 1.00 90.31 170 SER A N 1
ATOM 1407 C CA . SER A 1 170 ? -19.309 -17.272 11.853 1.00 90.31 170 SER A CA 1
ATOM 1408 C C . SER A 1 170 ? -18.387 -16.078 12.180 1.00 90.31 170 SER A C 1
ATOM 1410 O O . SER A 1 170 ? -18.023 -15.856 13.330 1.00 90.31 170 SER A O 1
ATOM 1412 N N . GLY A 1 171 ? -17.953 -15.332 11.155 1.00 85.31 171 GLY A N 1
ATOM 1413 C CA . GLY A 1 171 ? -17.053 -14.179 11.307 1.00 85.31 171 GLY A CA 1
ATOM 1414 C C . GLY A 1 171 ? -15.577 -14.509 11.590 1.00 85.31 171 GLY A C 1
ATOM 1415 O O . GLY A 1 171 ? -14.794 -13.593 11.837 1.00 85.31 171 GLY A O 1
ATOM 1416 N N . LYS A 1 172 ? -15.171 -15.785 11.541 1.00 92.12 172 LYS A N 1
ATOM 1417 C CA . LYS A 1 172 ? -13.789 -16.244 11.764 1.00 92.12 172 LYS A CA 1
ATOM 1418 C C . LYS A 1 172 ? -13.234 -17.027 10.580 1.00 92.12 172 LYS A C 1
ATOM 1420 O O . LYS A 1 172 ? -13.973 -17.715 9.880 1.00 92.12 172 LYS A O 1
ATOM 1425 N N . VAL A 1 173 ? -11.924 -16.915 10.361 1.00 92.19 173 VAL A N 1
ATOM 1426 C CA . VAL A 1 173 ? -11.203 -17.713 9.360 1.00 92.19 173 VAL A CA 1
ATOM 1427 C C . VAL A 1 173 ? -11.055 -19.141 9.884 1.00 92.19 173 VAL A C 1
ATOM 1429 O O . VAL A 1 173 ? -10.633 -19.341 11.018 1.00 92.19 173 VAL A O 1
ATOM 1432 N N . VAL A 1 174 ? -11.414 -20.125 9.060 1.00 93.81 174 VAL A N 1
ATOM 1433 C CA . VAL A 1 174 ? -11.372 -21.562 9.398 1.00 93.81 174 VAL A CA 1
ATOM 1434 C C . VAL A 1 174 ? -10.540 -22.394 8.415 1.00 93.81 174 VAL A C 1
ATOM 1436 O O . VAL A 1 174 ? -10.516 -23.616 8.512 1.00 93.81 174 VAL A O 1
ATOM 1439 N N . GLY A 1 175 ? -9.893 -21.747 7.446 1.00 93.44 175 GLY A N 1
ATOM 1440 C CA . GLY A 1 175 ? -9.053 -22.379 6.431 1.00 93.44 175 GLY A CA 1
ATOM 1441 C C . GLY A 1 175 ? -8.875 -21.477 5.212 1.00 93.44 175 GLY A C 1
ATOM 1442 O O . GLY A 1 175 ? -9.273 -20.309 5.231 1.00 93.44 175 GLY A O 1
ATOM 1443 N N . TRP A 1 176 ? -8.324 -22.037 4.138 1.00 94.38 176 TRP A N 1
ATOM 1444 C CA . TRP A 1 176 ? -7.938 -21.308 2.929 1.00 94.38 176 TRP A CA 1
ATOM 1445 C C . TRP A 1 176 ? -8.553 -21.941 1.678 1.00 94.38 176 TRP A C 1
ATOM 1447 O O . TRP A 1 176 ? -8.667 -23.160 1.577 1.00 94.38 176 TRP A O 1
ATOM 1457 N N . PHE A 1 177 ? -8.951 -21.111 0.716 1.00 93.94 177 PHE A N 1
ATOM 1458 C CA . PHE A 1 177 ? -9.273 -21.526 -0.645 1.00 93.94 177 PHE A CA 1
ATOM 1459 C C . PHE A 1 177 ? -8.099 -21.123 -1.539 1.00 93.94 177 PHE A C 1
ATOM 1461 O O . PHE A 1 177 ? -7.960 -19.957 -1.912 1.00 93.94 177 PHE A O 1
ATOM 1468 N N . THR A 1 178 ? -7.253 -22.107 -1.817 1.00 92.19 178 THR A N 1
ATOM 1469 C CA . THR A 1 178 ? -6.020 -22.049 -2.608 1.00 92.19 178 THR A CA 1
ATOM 1470 C C . THR A 1 178 ? -5.808 -23.426 -3.239 1.00 92.19 178 THR A C 1
ATOM 1472 O O . THR A 1 178 ? -6.334 -24.423 -2.739 1.00 92.19 178 THR A O 1
ATOM 1475 N N . TYR A 1 179 ? -5.060 -23.492 -4.339 1.00 90.00 179 TYR A N 1
ATOM 1476 C CA . TYR A 1 179 ? -4.623 -24.760 -4.934 1.00 90.00 179 TYR A CA 1
ATOM 1477 C C . TYR A 1 179 ? -3.176 -25.111 -4.561 1.00 90.00 179 TYR A C 1
ATOM 1479 O O . TYR A 1 179 ? -2.816 -26.285 -4.487 1.00 90.00 179 TYR A O 1
ATOM 1487 N N . TRP A 1 180 ? -2.328 -24.107 -4.329 1.00 81.38 180 TRP A N 1
ATOM 1488 C CA . TRP A 1 180 ? -0.886 -24.301 -4.228 1.00 81.38 180 TRP A CA 1
ATOM 1489 C C . TRP A 1 180 ? -0.402 -24.248 -2.775 1.00 81.38 180 TRP A C 1
ATOM 1491 O O . TRP A 1 180 ? -0.446 -23.208 -2.115 1.00 81.38 180 TRP A O 1
ATOM 1501 N N . MET A 1 181 ? 0.074 -25.403 -2.292 1.00 83.81 181 MET A N 1
ATOM 1502 C CA . MET A 1 181 ? 0.451 -25.648 -0.893 1.00 83.81 181 MET A CA 1
ATOM 1503 C C . MET A 1 181 ? -0.666 -25.215 0.087 1.00 83.81 181 MET A C 1
ATOM 1505 O O . MET A 1 181 ? -0.485 -24.241 0.826 1.00 83.81 181 MET A O 1
ATOM 1509 N N . PRO A 1 182 ? -1.830 -25.901 0.082 1.00 86.31 182 PRO A N 1
ATOM 1510 C CA . PRO A 1 182 ? -2.988 -25.527 0.899 1.00 86.31 182 PRO A CA 1
ATOM 1511 C C . PRO A 1 182 ? -2.765 -25.725 2.405 1.00 86.31 182 PRO A C 1
ATOM 1513 O O . PRO A 1 182 ? -3.371 -25.019 3.204 1.00 86.31 182 PRO A O 1
ATOM 1516 N N . ASP A 1 183 ? -1.864 -26.633 2.789 1.00 87.25 183 ASP A N 1
ATOM 1517 C CA . ASP A 1 183 ? -1.549 -26.968 4.185 1.00 87.25 183 ASP A CA 1
ATOM 1518 C C . ASP A 1 183 ? -0.640 -25.933 4.884 1.00 87.25 183 ASP A C 1
ATOM 1520 O O . ASP A 1 183 ? -0.247 -26.120 6.038 1.00 87.25 183 ASP A O 1
ATOM 1524 N N . ARG A 1 184 ? -0.288 -24.828 4.206 1.00 88.69 184 ARG A N 1
ATOM 1525 C CA . ARG A 1 184 ? 0.446 -23.710 4.823 1.00 88.69 184 ARG A CA 1
ATOM 1526 C C . ARG A 1 184 ? -0.401 -23.074 5.940 1.00 88.69 184 ARG A C 1
ATOM 1528 O O . ARG A 1 184 ? -1.588 -22.826 5.720 1.00 88.69 184 ARG A O 1
ATOM 1535 N N . PRO A 1 185 ? 0.186 -22.709 7.101 1.00 89.25 185 PRO A N 1
ATOM 1536 C CA . PRO A 1 185 ? -0.549 -22.059 8.192 1.00 89.25 185 PRO A CA 1
ATOM 1537 C C . PRO A 1 185 ? -1.319 -20.811 7.735 1.00 89.25 185 PRO A C 1
ATOM 1539 O O . PRO A 1 185 ? -2.489 -20.632 8.081 1.00 89.25 185 PRO A O 1
ATOM 1542 N N . PHE A 1 186 ? -0.680 -20.000 6.887 1.00 92.56 186 PHE A N 1
ATOM 1543 C CA . PHE A 1 186 ? -1.261 -18.831 6.236 1.00 92.56 186 PHE A CA 1
ATOM 1544 C C . PHE A 1 186 ? -1.118 -18.993 4.719 1.00 92.56 186 PHE A C 1
ATOM 1546 O O . PHE A 1 186 ? -0.214 -18.434 4.097 1.00 92.56 186 PHE A O 1
ATOM 1553 N N . ALA A 1 187 ? -1.978 -19.831 4.129 1.00 91.62 187 ALA A N 1
ATOM 1554 C CA . ALA A 1 187 ? -1.964 -20.150 2.702 1.00 91.62 187 ALA A CA 1
ATOM 1555 C C . ALA A 1 187 ? -2.623 -19.027 1.879 1.00 91.62 187 ALA A C 1
ATOM 1557 O O . ALA A 1 187 ? -3.751 -19.141 1.394 1.00 91.62 187 ALA A O 1
ATOM 1558 N N . MET A 1 188 ? -1.913 -17.904 1.783 1.00 87.62 188 MET A N 1
ATOM 1559 C CA . MET A 1 188 ? -2.356 -16.680 1.124 1.00 87.62 188 MET A CA 1
ATOM 1560 C C . MET A 1 188 ? -1.186 -15.929 0.479 1.00 87.62 188 MET A C 1
ATOM 1562 O O . MET A 1 188 ? -0.025 -16.257 0.714 1.00 87.62 188 MET A O 1
ATOM 1566 N N . ASP A 1 189 ? -1.519 -14.937 -0.342 1.00 87.88 189 ASP A N 1
ATOM 1567 C CA . ASP A 1 189 ? -0.584 -14.040 -1.025 1.00 87.88 189 ASP A CA 1
ATOM 1568 C C . ASP A 1 189 ? -0.254 -12.796 -0.179 1.00 87.88 189 ASP A C 1
ATOM 1570 O O . ASP A 1 189 ? -1.080 -12.344 0.621 1.00 87.88 189 ASP A O 1
ATOM 1574 N N . MET A 1 190 ? 0.925 -12.209 -0.406 1.00 86.19 190 MET A N 1
ATOM 1575 C CA . MET A 1 190 ? 1.406 -10.992 0.259 1.00 86.19 190 MET A CA 1
ATOM 1576 C C . MET A 1 190 ? 0.449 -9.789 0.138 1.00 86.19 190 MET A C 1
ATOM 1578 O O . MET A 1 190 ? 0.335 -9.002 1.075 1.00 86.19 190 MET A O 1
ATOM 1582 N N . ALA A 1 191 ? -0.286 -9.642 -0.971 1.00 79.31 191 ALA A N 1
ATOM 1583 C CA . ALA A 1 191 ? -1.288 -8.584 -1.134 1.00 79.31 191 ALA A CA 1
ATOM 1584 C C . ALA A 1 191 ? -2.639 -8.910 -0.463 1.00 79.31 191 ALA A C 1
ATOM 1586 O O . ALA A 1 191 ? -3.550 -8.081 -0.484 1.00 79.31 191 ALA A O 1
ATOM 1587 N N . GLY A 1 192 ? -2.800 -10.110 0.106 1.00 79.62 192 GLY A N 1
ATOM 1588 C CA . GLY A 1 192 ? -4.033 -10.603 0.730 1.00 79.62 192 GLY A CA 1
ATOM 1589 C C . GLY A 1 192 ? -4.194 -10.271 2.211 1.00 79.62 192 GLY A C 1
ATOM 1590 O O . GLY A 1 192 ? -5.252 -10.548 2.781 1.00 79.62 192 GLY A O 1
ATOM 1591 N N . PHE A 1 193 ? -3.165 -9.706 2.842 1.00 82.44 193 PHE A N 1
ATOM 1592 C CA . PHE A 1 193 ? -3.195 -9.299 4.241 1.00 82.44 193 PHE A CA 1
ATOM 1593 C C . PHE A 1 193 ? -2.542 -7.939 4.460 1.00 82.44 193 PHE A C 1
ATOM 1595 O O . PHE A 1 193 ? -1.873 -7.384 3.593 1.00 82.44 193 PHE A O 1
ATOM 1602 N N . ALA A 1 194 ? -2.697 -7.434 5.677 1.00 72.44 194 ALA A N 1
ATOM 1603 C CA . ALA A 1 194 ? -1.770 -6.476 6.256 1.00 72.44 194 ALA A CA 1
ATOM 1604 C C . ALA A 1 194 ? -1.673 -6.704 7.774 1.00 72.44 194 ALA A C 1
ATOM 1606 O O . ALA A 1 194 ? -2.396 -7.527 8.347 1.00 72.44 194 ALA A O 1
ATOM 1607 N N . VAL A 1 195 ? -0.780 -5.973 8.444 1.00 74.94 195 VAL A N 1
ATOM 1608 C CA . VAL A 1 195 ? -0.381 -6.233 9.837 1.00 74.94 195 VAL A CA 1
ATOM 1609 C C . VAL A 1 195 ? -0.404 -4.948 10.670 1.00 74.94 195 VAL A C 1
ATOM 1611 O O . VAL A 1 195 ? -0.189 -3.851 10.164 1.00 74.94 195 VAL A O 1
ATOM 1614 N N . SER A 1 196 ? -0.675 -5.079 11.966 1.00 77.06 196 SER A N 1
ATOM 1615 C CA . SER A 1 196 ? -0.527 -4.022 12.966 1.00 77.06 196 SER A CA 1
ATOM 1616 C C . SER A 1 196 ? 0.936 -3.719 13.265 1.00 77.06 196 SER A C 1
ATOM 1618 O O . SER A 1 196 ? 1.672 -4.616 13.666 1.00 77.06 196 SER A O 1
ATOM 1620 N N . LEU A 1 197 ? 1.339 -2.449 13.232 1.00 71.19 197 LEU A N 1
ATOM 1621 C CA . LEU A 1 197 ? 2.649 -2.020 13.730 1.00 71.19 197 LEU A CA 1
ATOM 1622 C C . LEU A 1 197 ? 2.844 -2.382 15.204 1.00 71.19 197 LEU A C 1
ATOM 1624 O O . LEU A 1 197 ? 3.960 -2.685 15.613 1.00 71.19 197 LEU A O 1
ATOM 1628 N N . ARG A 1 198 ? 1.760 -2.420 15.991 1.00 75.25 198 ARG A N 1
ATOM 1629 C CA . ARG A 1 198 ? 1.834 -2.834 17.394 1.00 75.25 198 ARG A CA 1
ATOM 1630 C C . ARG A 1 198 ? 2.403 -4.248 17.544 1.00 75.25 198 ARG A C 1
ATOM 1632 O O . ARG A 1 198 ? 3.228 -4.453 18.420 1.00 75.25 198 ARG A O 1
ATOM 1639 N N . LEU A 1 199 ? 2.053 -5.181 16.654 1.00 80.31 199 LEU A N 1
ATOM 1640 C CA . LEU A 1 199 ? 2.577 -6.551 16.711 1.00 80.31 199 LEU A CA 1
ATOM 1641 C C . LEU A 1 199 ? 4.093 -6.613 16.477 1.00 80.31 199 LEU A C 1
ATOM 1643 O O . LEU A 1 199 ? 4.733 -7.472 17.069 1.00 80.31 199 LEU A O 1
ATOM 1647 N N . PHE A 1 200 ? 4.664 -5.704 15.679 1.00 83.50 200 PHE A N 1
ATOM 1648 C CA . PHE A 1 200 ? 6.117 -5.605 15.480 1.00 83.50 200 PHE A CA 1
ATOM 1649 C C . PHE A 1 200 ? 6.838 -4.965 16.676 1.00 83.50 200 PHE A C 1
ATOM 1651 O O . PHE A 1 200 ? 7.977 -5.320 16.955 1.00 83.50 200 PHE A O 1
ATOM 1658 N N . PHE A 1 201 ? 6.189 -4.057 17.416 1.00 84.25 201 PHE A N 1
ATOM 1659 C CA . PHE A 1 201 ? 6.721 -3.579 18.699 1.00 84.25 201 PHE A CA 1
ATOM 1660 C C . PHE A 1 201 ? 6.623 -4.648 19.797 1.00 84.25 201 PHE A C 1
ATOM 1662 O O . PHE A 1 201 ? 7.544 -4.782 20.597 1.00 84.25 201 PHE A O 1
ATOM 1669 N N . ASP A 1 202 ? 5.538 -5.430 19.809 1.00 87.25 202 ASP A N 1
ATOM 1670 C CA . ASP A 1 202 ? 5.346 -6.552 20.734 1.00 87.25 202 ASP A CA 1
ATOM 1671 C C . ASP A 1 202 ? 6.282 -7.749 20.392 1.00 87.25 202 ASP A C 1
ATOM 1673 O O . ASP A 1 202 ? 6.636 -8.521 21.281 1.00 87.25 202 ASP A O 1
ATOM 1677 N N . HIS A 1 203 ? 6.721 -7.888 19.128 1.00 89.81 203 HIS A N 1
ATOM 1678 C CA . HIS A 1 203 ? 7.620 -8.948 18.628 1.00 89.81 203 HIS A CA 1
ATOM 1679 C C . HIS A 1 203 ? 8.792 -8.357 17.805 1.00 89.81 203 HIS A C 1
ATOM 1681 O O . HIS A 1 203 ? 8.811 -8.477 16.577 1.00 89.81 203 HIS A O 1
ATOM 1687 N N . PRO A 1 204 ? 9.806 -7.739 18.443 1.00 89.06 204 PRO A N 1
ATOM 1688 C CA . PRO A 1 204 ? 10.868 -6.996 17.746 1.00 89.06 204 PRO A CA 1
ATOM 1689 C C . PRO A 1 204 ? 11.827 -7.855 16.898 1.00 89.06 204 PRO A C 1
ATOM 1691 O O . PRO A 1 204 ? 12.661 -7.308 16.184 1.00 89.06 204 PRO A O 1
ATOM 1694 N N . THR A 1 205 ? 11.724 -9.186 16.961 1.00 90.00 205 THR A N 1
ATOM 1695 C CA . THR A 1 205 ? 12.477 -10.148 16.133 1.00 90.00 205 THR A CA 1
ATOM 1696 C C . THR A 1 205 ? 11.665 -10.706 14.953 1.00 90.00 205 THR A C 1
ATOM 1698 O O . THR A 1 205 ? 12.120 -11.617 14.259 1.00 90.00 205 THR A O 1
ATOM 1701 N N . ALA A 1 206 ? 10.447 -10.203 14.719 1.00 88.19 206 ALA A N 1
ATOM 1702 C CA . ALA A 1 206 ? 9.564 -10.686 13.663 1.00 88.19 206 ALA A CA 1
ATOM 1703 C C . ALA A 1 206 ? 9.873 -10.041 12.298 1.00 88.19 206 ALA A C 1
ATOM 1705 O O . ALA A 1 206 ? 9.255 -9.058 11.892 1.00 88.19 206 ALA A O 1
ATOM 1706 N N . GLU A 1 207 ? 10.820 -10.640 11.576 1.00 86.56 207 GLU A N 1
ATOM 1707 C CA . GLU A 1 207 ? 11.215 -10.270 10.209 1.00 86.56 207 GLU A CA 1
ATOM 1708 C C . GLU A 1 207 ? 10.963 -11.398 9.191 1.00 86.56 207 GLU A C 1
ATOM 1710 O O . GLU A 1 207 ? 10.851 -12.572 9.559 1.00 86.56 207 GLU A O 1
ATOM 1715 N N . PHE A 1 208 ? 10.909 -11.058 7.899 1.00 85.25 208 PHE A N 1
ATOM 1716 C CA . PHE A 1 208 ? 10.900 -12.043 6.811 1.00 85.25 208 PHE A CA 1
ATOM 1717 C C . PHE A 1 208 ? 12.260 -12.742 6.701 1.00 85.25 208 PHE A C 1
ATOM 1719 O O . PHE A 1 208 ? 13.278 -12.083 6.506 1.00 85.25 208 PHE A O 1
ATOM 1726 N N . SER A 1 209 ? 12.287 -14.076 6.762 1.00 84.56 209 SER A N 1
ATOM 1727 C CA . SER A 1 209 ? 13.506 -14.836 6.471 1.00 84.56 209 SER A CA 1
ATOM 1728 C C . SER A 1 209 ? 13.667 -15.091 4.969 1.00 84.56 209 SER A C 1
ATOM 1730 O O . SER A 1 209 ? 12.764 -15.604 4.312 1.00 84.56 209 SER A O 1
ATOM 1732 N N . ASN A 1 210 ? 14.865 -14.830 4.438 1.00 81.12 210 ASN A N 1
ATOM 1733 C CA . ASN A 1 210 ? 15.264 -15.234 3.082 1.00 81.12 210 ASN A CA 1
ATOM 1734 C C . ASN A 1 210 ? 15.635 -16.732 2.981 1.00 81.12 210 ASN A C 1
ATOM 1736 O O . ASN A 1 210 ? 15.946 -17.218 1.896 1.00 81.12 210 ASN A O 1
ATOM 1740 N N . ILE A 1 211 ? 15.614 -17.469 4.099 1.00 85.06 211 ILE A N 1
ATOM 1741 C CA . ILE A 1 211 ? 15.993 -18.889 4.207 1.00 85.06 211 ILE A CA 1
ATOM 1742 C C . ILE A 1 211 ? 14.742 -19.744 4.488 1.00 85.06 211 ILE A C 1
ATOM 1744 O O . ILE A 1 211 ? 14.704 -20.566 5.402 1.00 85.06 211 ILE A O 1
ATOM 1748 N N . VAL A 1 212 ? 13.684 -19.514 3.709 1.00 85.62 212 VAL A N 1
ATOM 1749 C CA . VAL A 1 212 ? 12.403 -20.244 3.759 1.00 85.62 212 VAL A CA 1
ATOM 1750 C C . VAL A 1 212 ? 12.119 -20.894 2.411 1.00 85.62 212 VAL A C 1
ATOM 1752 O O . VAL A 1 212 ? 12.699 -20.513 1.390 1.00 85.62 212 VAL A O 1
ATOM 1755 N N . ARG A 1 213 ? 11.210 -21.875 2.361 1.00 82.88 213 ARG A N 1
ATOM 1756 C CA . ARG A 1 213 ? 10.789 -22.412 1.064 1.00 82.88 213 ARG A CA 1
ATOM 1757 C C . ARG A 1 213 ? 9.939 -21.376 0.336 1.00 82.88 213 ARG A C 1
ATOM 1759 O O . ARG A 1 213 ? 9.210 -20.587 0.939 1.00 82.88 213 ARG A O 1
ATOM 1766 N N . ARG A 1 214 ? 10.001 -21.403 -0.995 1.00 81.12 214 ARG A N 1
ATOM 1767 C CA . ARG A 1 214 ? 9.165 -20.561 -1.856 1.00 81.12 214 ARG A CA 1
ATOM 1768 C C . ARG A 1 214 ? 7.689 -20.742 -1.474 1.00 81.12 214 ARG A C 1
ATOM 1770 O O . ARG A 1 214 ? 7.184 -21.853 -1.575 1.00 81.12 214 ARG A O 1
ATOM 1777 N N . GLY A 1 215 ? 7.019 -19.655 -1.084 1.00 79.81 215 GLY A N 1
ATOM 1778 C CA . GLY A 1 215 ? 5.609 -19.644 -0.662 1.00 79.81 215 GLY A CA 1
ATOM 1779 C C . GLY A 1 215 ? 5.351 -19.804 0.839 1.00 79.81 215 GLY A C 1
ATOM 1780 O O . GLY A 1 215 ? 4.192 -19.768 1.247 1.00 79.81 215 GLY A O 1
ATOM 1781 N N . GLU A 1 216 ? 6.389 -19.985 1.661 1.00 87.38 216 GLU A N 1
ATOM 1782 C CA . GLU A 1 216 ? 6.277 -20.022 3.129 1.00 87.38 216 GLU A CA 1
ATOM 1783 C C . GLU A 1 216 ? 6.619 -18.665 3.785 1.00 87.38 216 GLU A C 1
ATOM 1785 O O . GLU A 1 216 ? 6.451 -18.517 4.991 1.00 87.38 216 GLU A O 1
ATOM 1790 N N . LEU A 1 217 ? 7.047 -17.663 3.007 1.00 87.88 217 LEU A N 1
ATOM 1791 C CA . LEU A 1 217 ? 7.554 -16.363 3.477 1.00 87.88 217 LEU A CA 1
ATOM 1792 C C . LEU A 1 217 ? 6.491 -15.531 4.218 1.00 87.88 217 LEU A C 1
ATOM 1794 O O . LEU A 1 217 ? 6.764 -14.959 5.272 1.00 87.88 217 LEU A O 1
ATOM 1798 N N . GLU A 1 218 ? 5.254 -15.537 3.725 1.00 89.75 218 GLU A N 1
ATOM 1799 C CA . GLU A 1 218 ? 4.092 -14.950 4.393 1.00 89.75 218 GLU A CA 1
ATOM 1800 C C . GLU A 1 218 ? 3.775 -15.687 5.708 1.00 89.75 218 GLU A C 1
ATOM 1802 O O . GLU A 1 218 ? 3.491 -15.067 6.733 1.00 89.75 218 GLU A O 1
ATOM 1807 N N . SER A 1 219 ? 3.861 -17.023 5.699 1.00 90.19 219 SER A N 1
ATOM 1808 C CA . SER A 1 219 ? 3.566 -17.856 6.873 1.00 90.19 219 SER A CA 1
ATOM 1809 C C . SER A 1 219 ? 4.628 -17.744 7.972 1.00 90.19 219 SER A C 1
ATOM 1811 O O . SER A 1 219 ? 4.269 -17.765 9.150 1.00 90.19 219 SER A O 1
ATOM 1813 N N . ASP A 1 220 ? 5.904 -17.597 7.610 1.00 91.19 220 ASP A N 1
ATOM 1814 C CA . ASP A 1 220 ? 7.034 -17.374 8.521 1.00 91.19 220 ASP A CA 1
ATOM 1815 C C . ASP A 1 220 ? 6.837 -16.087 9.338 1.00 91.19 220 ASP A C 1
ATOM 1817 O O . ASP A 1 220 ? 6.796 -16.134 10.571 1.00 91.19 220 ASP A O 1
ATOM 1821 N N . LEU A 1 221 ? 6.601 -14.951 8.668 1.00 91.12 221 LEU A N 1
ATOM 1822 C CA . LEU A 1 221 ? 6.400 -13.674 9.357 1.00 91.12 221 LEU A CA 1
ATOM 1823 C C . LEU A 1 221 ? 5.164 -13.686 10.268 1.00 91.12 221 LEU A C 1
ATOM 1825 O O . LEU A 1 221 ? 5.254 -13.298 11.433 1.00 91.12 221 LEU A O 1
ATOM 1829 N N . ILE A 1 222 ? 4.006 -14.132 9.769 1.00 91.12 222 ILE A N 1
ATOM 1830 C CA . ILE A 1 222 ? 2.768 -14.110 10.566 1.00 91.12 222 ILE A CA 1
ATOM 1831 C C . ILE A 1 222 ? 2.873 -15.051 11.782 1.00 91.12 222 ILE A C 1
ATOM 1833 O O . ILE A 1 222 ? 2.359 -14.720 12.853 1.00 91.12 222 ILE A O 1
ATOM 1837 N N . SER A 1 223 ? 3.617 -16.158 11.672 1.00 91.62 223 SER A N 1
ATOM 1838 C CA . SER A 1 223 ? 3.914 -17.039 12.812 1.00 91.62 223 SER A CA 1
ATOM 1839 C C . SER A 1 223 ? 4.838 -16.375 13.845 1.00 91.62 223 SER A C 1
ATOM 1841 O O . SER A 1 223 ? 4.570 -16.465 15.043 1.00 91.62 223 SER A O 1
ATOM 1843 N N . LYS A 1 224 ? 5.887 -15.657 13.410 1.00 91.94 224 LYS A N 1
ATOM 1844 C CA . LYS A 1 224 ? 6.797 -14.898 14.297 1.00 91.94 224 LYS A CA 1
ATOM 1845 C C . LYS A 1 224 ? 6.095 -13.783 15.082 1.00 91.94 224 LYS A C 1
ATOM 1847 O O . LYS A 1 224 ? 6.497 -13.482 16.200 1.00 91.94 224 LYS A O 1
ATOM 1852 N N . LEU A 1 225 ? 5.025 -13.211 14.528 1.00 89.88 225 LEU A N 1
ATOM 1853 C CA . LEU A 1 225 ? 4.169 -12.203 15.174 1.00 89.88 225 LEU A CA 1
ATOM 1854 C C . LEU A 1 225 ? 3.171 -12.796 16.197 1.00 89.88 225 LEU A C 1
ATOM 1856 O O . LEU A 1 225 ? 2.258 -12.097 16.641 1.00 89.88 225 LEU A O 1
ATOM 1860 N N . GLY A 1 226 ? 3.281 -14.090 16.527 1.00 92.06 226 GLY A N 1
ATOM 1861 C CA . GLY A 1 226 ? 2.424 -14.772 17.505 1.00 92.06 226 GLY A CA 1
ATOM 1862 C C . GLY A 1 226 ? 0.973 -14.983 17.050 1.00 92.06 226 GLY A C 1
ATOM 1863 O O . GLY A 1 226 ? 0.102 -15.302 17.865 1.00 92.06 226 GLY A O 1
ATOM 1864 N N . ILE A 1 227 ? 0.679 -14.786 15.762 1.00 93.06 227 ILE A N 1
ATOM 1865 C CA . ILE A 1 227 ? -0.683 -14.820 15.222 1.00 93.06 227 ILE A CA 1
ATOM 1866 C C . ILE A 1 227 ? -1.114 -16.254 14.908 1.00 93.06 227 ILE A C 1
ATOM 1868 O O . ILE A 1 227 ? -0.336 -17.105 14.487 1.00 93.06 227 ILE A O 1
ATOM 1872 N N . ARG A 1 228 ? -2.406 -16.521 15.111 1.00 92.56 228 ARG A N 1
ATOM 1873 C CA . ARG A 1 228 ? -3.072 -17.802 14.840 1.00 92.56 228 ARG A CA 1
ATOM 1874 C C . ARG A 1 228 ? -4.277 -17.560 13.937 1.00 92.56 228 ARG A C 1
ATOM 1876 O O . ARG A 1 228 ? -4.796 -16.448 13.883 1.00 92.56 228 ARG A O 1
ATOM 1883 N N . LEU A 1 229 ? -4.800 -18.611 13.307 1.00 89.88 229 LEU A N 1
ATOM 1884 C CA . LEU A 1 229 ? -5.948 -18.522 12.391 1.00 89.88 229 LEU A CA 1
ATOM 1885 C C . LEU A 1 229 ? -7.177 -17.810 13.009 1.00 89.88 229 LEU A C 1
ATOM 1887 O O . LEU A 1 229 ? -7.815 -16.982 12.364 1.00 89.88 229 LEU A O 1
ATOM 1891 N N . ASN A 1 230 ? -7.452 -18.056 14.296 1.00 89.88 230 ASN A N 1
ATOM 1892 C CA . ASN A 1 230 ? -8.550 -17.426 15.045 1.00 89.88 230 ASN A CA 1
ATOM 1893 C C . ASN A 1 230 ? -8.312 -15.944 15.400 1.00 89.88 230 ASN A C 1
ATOM 1895 O O . ASN A 1 230 ? -9.265 -15.242 15.755 1.00 89.88 230 ASN A O 1
ATOM 1899 N N . ASP A 1 231 ? -7.069 -15.464 15.331 1.00 90.50 231 ASP A N 1
ATOM 1900 C CA . ASP A 1 231 ? -6.680 -14.074 15.598 1.00 90.50 231 ASP A CA 1
ATOM 1901 C C . ASP A 1 231 ? -6.778 -13.176 14.348 1.00 90.50 231 ASP A C 1
ATOM 1903 O O . ASP A 1 231 ? -6.716 -11.952 14.478 1.00 90.50 231 ASP A O 1
ATOM 1907 N N . LEU A 1 232 ? -6.992 -13.765 13.163 1.00 89.31 232 LEU A N 1
ATOM 1908 C CA . LEU A 1 232 ? -7.194 -13.050 11.900 1.00 89.31 232 LEU A CA 1
ATOM 1909 C C . LEU A 1 232 ? -8.529 -12.284 11.870 1.00 89.31 232 LEU A C 1
ATOM 1911 O O . LEU A 1 232 ? -9.568 -12.766 12.334 1.00 89.31 232 LEU A O 1
ATOM 1915 N N . GLU A 1 233 ? -8.509 -11.100 11.257 1.00 84.31 233 GLU A N 1
ATOM 1916 C CA . GLU A 1 233 ? -9.679 -10.254 11.022 1.00 84.31 233 GLU A CA 1
ATOM 1917 C C . GLU A 1 233 ? -10.126 -10.325 9.545 1.00 84.31 233 GLU A C 1
ATOM 1919 O O . GLU A 1 233 ? -9.575 -9.591 8.714 1.00 84.31 233 GLU A O 1
ATOM 1924 N N . PRO A 1 234 ? -11.132 -11.143 9.179 1.00 85.06 234 PRO A N 1
ATOM 1925 C CA . PRO A 1 234 ? -11.624 -11.185 7.806 1.00 85.06 234 PRO A CA 1
ATOM 1926 C C . PRO A 1 234 ? -12.266 -9.850 7.401 1.00 85.06 234 PRO A C 1
ATOM 1928 O O . PRO A 1 234 ? -13.136 -9.318 8.094 1.00 85.06 234 PRO A O 1
ATOM 1931 N N . LYS A 1 235 ? -11.830 -9.307 6.263 1.00 76.69 235 LYS A N 1
ATOM 1932 C CA . LYS A 1 235 ? -12.361 -8.093 5.623 1.00 76.69 235 LYS A CA 1
ATOM 1933 C C . LYS A 1 235 ? -13.102 -8.466 4.334 1.00 76.69 235 LYS A C 1
ATOM 1935 O O . LYS A 1 235 ? -13.483 -9.623 4.151 1.00 76.69 235 LYS A O 1
ATOM 1940 N N . ALA A 1 236 ? -13.330 -7.483 3.459 1.00 72.81 236 ALA A N 1
ATOM 1941 C CA . ALA A 1 236 ? -13.963 -7.664 2.150 1.00 72.81 236 ALA A CA 1
ATOM 1942 C C . ALA A 1 236 ? -15.287 -8.457 2.221 1.00 72.81 236 ALA A C 1
ATOM 1944 O O . ALA A 1 236 ? -15.494 -9.429 1.491 1.00 72.81 236 ALA A O 1
ATOM 1945 N N . ASP A 1 237 ? -16.151 -8.034 3.151 1.00 77.00 237 ASP A N 1
ATOM 1946 C CA . ASP A 1 237 ? -17.489 -8.588 3.394 1.00 77.00 237 ASP A CA 1
ATOM 1947 C C . ASP A 1 237 ? -17.473 -10.109 3.642 1.00 77.00 237 ASP A C 1
ATOM 1949 O O . ASP A 1 237 ? -17.862 -10.912 2.795 1.00 77.00 237 ASP A O 1
ATOM 1953 N N . GLY A 1 238 ? -16.884 -10.526 4.770 1.00 79.75 238 GLY A N 1
ATOM 1954 C CA . GLY A 1 238 ? -16.715 -11.947 5.104 1.00 79.75 238 GLY A CA 1
ATOM 1955 C C . GLY A 1 238 ? -15.821 -12.719 4.123 1.00 79.75 238 GLY A C 1
ATOM 1956 O O . GLY A 1 238 ? -15.991 -13.925 3.958 1.00 79.75 238 GLY A O 1
ATOM 1957 N N . CYS A 1 239 ? -14.892 -12.031 3.452 1.00 84.56 239 CYS A N 1
ATOM 1958 C CA . CYS A 1 239 ? -14.063 -12.563 2.367 1.00 84.56 239 CYS A CA 1
ATOM 1959 C C . CYS A 1 239 ? -14.889 -13.146 1.203 1.00 84.56 239 CYS A C 1
ATOM 1961 O O . CYS A 1 239 ? -14.584 -14.221 0.671 1.00 84.56 239 CYS A O 1
ATOM 1963 N N . THR A 1 240 ? -15.942 -12.422 0.805 1.00 81.56 240 THR A N 1
ATOM 1964 C CA . THR A 1 240 ? -16.764 -12.716 -0.384 1.00 81.56 240 THR A CA 1
ATOM 1965 C C . THR A 1 240 ? -16.441 -11.812 -1.576 1.00 81.56 240 THR A C 1
ATOM 1967 O O . THR A 1 240 ? -16.659 -12.218 -2.717 1.00 81.56 240 THR A O 1
ATOM 1970 N N . LYS A 1 241 ? -15.890 -10.613 -1.341 1.00 62.62 241 LYS A N 1
ATOM 1971 C CA . LYS A 1 241 ? -15.569 -9.626 -2.384 1.00 62.62 241 LYS A CA 1
ATOM 1972 C C . LYS A 1 241 ? -14.076 -9.638 -2.717 1.00 62.62 241 LYS A C 1
ATOM 1974 O O . LYS A 1 241 ? -13.240 -9.661 -1.819 1.00 62.62 241 LYS A O 1
ATOM 1979 N N . ILE A 1 242 ? -13.740 -9.590 -4.006 1.00 76.00 242 ILE A N 1
ATOM 1980 C CA . ILE A 1 242 ? -12.362 -9.368 -4.467 1.00 76.00 242 ILE A CA 1
ATOM 1981 C C . ILE A 1 242 ? -12.144 -7.855 -4.538 1.00 76.00 242 ILE A C 1
ATOM 1983 O O . ILE A 1 242 ? -12.889 -7.176 -5.241 1.00 76.00 242 ILE A O 1
ATOM 1987 N N . LEU A 1 243 ? -11.167 -7.336 -3.791 1.00 64.12 243 LEU A N 1
ATOM 1988 C CA . LEU A 1 243 ? -10.851 -5.897 -3.729 1.00 64.12 243 LEU A CA 1
ATOM 1989 C C . LEU A 1 243 ? -9.401 -5.578 -4.137 1.00 64.12 243 LEU A C 1
ATOM 1991 O O . LEU A 1 243 ? -9.031 -4.413 -4.230 1.00 64.12 243 LEU A O 1
ATOM 1995 N N . VAL A 1 244 ? -8.588 -6.606 -4.386 1.00 68.81 244 VAL A N 1
ATOM 1996 C CA . VAL A 1 244 ? -7.195 -6.507 -4.829 1.00 68.81 244 VAL A CA 1
ATOM 1997 C C . VAL A 1 244 ? -6.901 -7.639 -5.815 1.00 68.81 244 VAL A C 1
ATOM 1999 O O . VAL A 1 244 ? -7.482 -8.723 -5.722 1.00 68.81 244 VAL A O 1
ATOM 2002 N N . TRP A 1 245 ? -6.010 -7.389 -6.772 1.00 82.50 245 TRP A N 1
ATOM 2003 C CA . TRP A 1 245 ? -5.638 -8.331 -7.826 1.00 82.50 245 TRP A CA 1
ATOM 2004 C C . TRP A 1 245 ? -4.118 -8.384 -7.957 1.00 82.50 245 TRP A C 1
ATOM 2006 O O . TRP A 1 245 ? -3.478 -7.340 -8.096 1.00 82.50 245 TRP A O 1
ATOM 2016 N N . HIS A 1 246 ? -3.548 -9.588 -7.994 1.00 87.00 246 HIS A N 1
ATOM 2017 C CA . HIS A 1 246 ? -2.126 -9.825 -8.250 1.00 87.00 246 HIS A CA 1
ATOM 2018 C C . HIS A 1 246 ? -1.829 -9.649 -9.760 1.00 87.00 246 HIS A C 1
ATOM 2020 O O . HIS A 1 246 ? -1.454 -10.567 -10.495 1.00 87.00 246 HIS A O 1
ATOM 2026 N N . THR A 1 247 ? -2.050 -8.430 -10.265 1.00 85.69 247 THR A N 1
ATOM 2027 C CA . THR A 1 247 ? -1.711 -8.059 -11.647 1.00 85.69 247 THR A CA 1
ATOM 2028 C C . THR A 1 247 ? -0.198 -8.084 -11.847 1.00 85.69 247 THR A C 1
ATOM 2030 O O . THR A 1 247 ? 0.556 -7.704 -10.953 1.00 85.69 247 THR A O 1
ATOM 2033 N N . ARG A 1 248 ? 0.257 -8.513 -13.026 1.00 82.19 248 ARG A N 1
ATOM 2034 C CA . ARG A 1 248 ? 1.674 -8.495 -13.408 1.00 82.19 248 ARG A CA 1
ATOM 2035 C C . ARG A 1 248 ? 1.801 -7.708 -14.705 1.00 82.19 248 ARG A C 1
ATOM 2037 O O . ARG A 1 248 ? 1.153 -8.058 -15.687 1.00 82.19 248 ARG A O 1
ATOM 2044 N N . THR A 1 249 ? 2.599 -6.650 -14.687 1.00 81.50 249 THR A N 1
ATOM 2045 C CA . THR A 1 249 ? 2.839 -5.801 -15.859 1.00 81.50 249 THR A CA 1
ATOM 2046 C C . THR A 1 249 ? 3.754 -6.525 -16.850 1.00 81.50 249 THR A C 1
ATOM 2048 O O . THR A 1 249 ? 4.763 -7.109 -16.451 1.00 81.50 249 THR A O 1
ATOM 2051 N N . GLU A 1 250 ? 3.388 -6.521 -18.133 1.00 86.81 250 GLU A N 1
ATOM 2052 C CA . GLU A 1 250 ? 4.193 -7.111 -19.209 1.00 86.81 250 GLU A CA 1
ATOM 2053 C C . GLU A 1 250 ? 5.482 -6.300 -19.440 1.00 86.81 250 GLU A C 1
ATOM 2055 O O . GLU A 1 250 ? 5.518 -5.087 -19.231 1.00 86.81 250 GLU A O 1
ATOM 2060 N N . GLN A 1 251 ? 6.562 -6.960 -19.868 1.00 84.50 251 GLN A N 1
ATOM 2061 C CA . GLN A 1 251 ? 7.829 -6.283 -20.142 1.00 84.50 251 GLN A CA 1
ATOM 2062 C C . GLN A 1 251 ? 7.721 -5.433 -21.428 1.00 84.50 251 GLN A C 1
ATOM 2064 O O . GLN A 1 251 ? 7.456 -5.988 -22.497 1.00 84.50 251 GLN A O 1
ATOM 2069 N N . PRO A 1 252 ? 7.952 -4.105 -21.378 1.00 83.88 252 PRO A N 1
ATOM 2070 C CA . PRO A 1 252 ? 7.730 -3.233 -22.527 1.00 83.88 252 PRO A CA 1
ATOM 2071 C C . PRO A 1 252 ? 8.704 -3.517 -23.681 1.00 83.88 252 PRO A C 1
ATOM 2073 O O . PRO A 1 252 ? 9.919 -3.630 -23.511 1.00 83.88 252 PRO A O 1
ATOM 2076 N N . SER A 1 253 ? 8.162 -3.594 -24.898 1.00 88.94 253 SER A N 1
ATOM 2077 C CA . SER A 1 253 ? 8.906 -3.934 -26.114 1.00 88.94 253 SER A CA 1
ATOM 2078 C C . SER A 1 253 ? 9.669 -2.728 -26.694 1.00 88.94 253 SER A C 1
ATOM 2080 O O . SER A 1 253 ? 9.293 -2.189 -27.739 1.00 88.94 253 SER A O 1
ATOM 2082 N N . LEU A 1 254 ? 10.807 -2.364 -26.090 1.00 88.56 254 LEU A N 1
ATOM 2083 C CA . LEU A 1 254 ? 11.708 -1.266 -26.514 1.00 88.56 254 LEU A CA 1
ATOM 2084 C C . LEU A 1 254 ? 12.454 -1.503 -27.857 1.00 88.56 254 LEU A C 1
ATOM 2086 O O . LEU A 1 254 ? 13.510 -0.931 -28.123 1.00 88.56 254 LEU A O 1
ATOM 2090 N N . LYS A 1 255 ? 11.903 -2.332 -28.753 1.00 91.06 255 LYS A N 1
ATOM 2091 C CA . LYS A 1 255 ? 12.506 -2.736 -30.041 1.00 91.06 255 LYS A CA 1
ATOM 2092 C C . LYS A 1 255 ? 12.786 -1.565 -30.989 1.00 91.06 255 LYS A C 1
ATOM 2094 O O . LYS A 1 255 ? 13.599 -1.717 -31.896 1.00 91.06 255 LYS A O 1
ATOM 2099 N N . ASN A 1 256 ? 12.116 -0.425 -30.820 1.00 90.94 256 ASN A N 1
ATOM 2100 C CA . ASN A 1 256 ? 12.342 0.755 -31.656 1.00 90.94 256 ASN A CA 1
ATOM 2101 C C . ASN A 1 256 ? 13.485 1.649 -31.138 1.00 90.94 256 ASN A C 1
ATOM 2103 O O . ASN A 1 256 ? 14.170 2.228 -31.974 1.00 90.94 256 ASN A O 1
ATOM 2107 N N . GLU A 1 257 ? 13.798 1.663 -29.835 1.00 89.62 257 GLU A N 1
ATOM 2108 C CA . GLU A 1 257 ? 15.008 2.331 -29.308 1.00 89.62 257 GLU A CA 1
ATOM 2109 C C . GLU A 1 257 ? 16.279 1.731 -29.922 1.00 89.62 257 GLU A C 1
ATOM 2111 O O . GLU A 1 257 ? 17.162 2.442 -30.403 1.00 89.62 257 GLU A O 1
ATOM 2116 N N . ALA A 1 258 ? 16.337 0.396 -29.991 1.00 85.50 258 ALA A N 1
ATOM 2117 C CA . ALA A 1 258 ? 17.428 -0.322 -30.644 1.00 85.50 258 ALA A CA 1
ATOM 2118 C C . ALA A 1 258 ? 17.549 0.035 -32.139 1.00 85.50 258 ALA A C 1
ATOM 2120 O O . ALA A 1 258 ? 18.660 0.188 -32.644 1.00 85.50 258 ALA A O 1
ATOM 2121 N N . LYS A 1 259 ? 16.422 0.225 -32.844 1.00 90.19 259 LYS A N 1
ATOM 2122 C CA . LYS A 1 259 ? 16.413 0.649 -34.256 1.00 90.19 259 LYS A CA 1
ATOM 2123 C C . LYS A 1 259 ? 16.840 2.103 -34.442 1.00 90.19 259 LYS A C 1
ATOM 2125 O O . LYS A 1 259 ? 17.533 2.375 -35.412 1.00 90.19 259 LYS A O 1
ATOM 2130 N N . LEU A 1 260 ? 16.449 3.024 -33.555 1.00 88.56 260 LEU A N 1
ATOM 2131 C CA . LEU A 1 260 ? 16.880 4.428 -33.624 1.00 88.56 260 LEU A CA 1
ATOM 2132 C C . LEU A 1 260 ? 18.403 4.522 -33.498 1.00 88.56 260 LEU A C 1
ATOM 2134 O O . LEU A 1 260 ? 19.050 5.092 -34.377 1.00 88.56 260 LEU A O 1
ATOM 2138 N N . LYS A 1 261 ? 18.969 3.844 -32.489 1.00 82.88 261 LYS A N 1
ATOM 2139 C CA . LYS A 1 261 ? 20.422 3.732 -32.287 1.00 82.88 261 LYS A CA 1
ATOM 2140 C C . LYS A 1 261 ? 21.122 3.078 -33.486 1.00 82.88 261 LYS A C 1
ATOM 2142 O O . LYS A 1 261 ? 22.108 3.617 -33.978 1.00 82.88 261 LYS A O 1
ATOM 2147 N N . ALA A 1 262 ? 20.588 1.972 -34.015 1.00 86.38 262 ALA A N 1
ATOM 2148 C CA . ALA A 1 262 ? 21.143 1.304 -35.199 1.00 86.38 262 ALA A CA 1
ATOM 2149 C C . ALA A 1 262 ? 21.032 2.136 -36.496 1.00 86.38 262 ALA A C 1
ATOM 2151 O O . ALA A 1 262 ? 21.840 1.962 -37.404 1.00 86.38 262 ALA A O 1
ATOM 2152 N N . ALA A 1 263 ? 20.059 3.046 -36.588 1.00 89.06 263 ALA A N 1
ATOM 2153 C CA . ALA A 1 263 ? 19.866 3.952 -37.720 1.00 89.06 263 ALA A CA 1
ATOM 2154 C C . ALA A 1 263 ? 20.656 5.272 -37.601 1.00 89.06 263 ALA A C 1
ATOM 2156 O O . ALA A 1 263 ? 20.422 6.183 -38.396 1.00 89.06 263 ALA A O 1
ATOM 2157 N N . GLY A 1 264 ? 21.539 5.410 -36.601 1.00 87.69 264 GLY A N 1
ATOM 2158 C CA . GLY A 1 264 ? 22.326 6.628 -36.371 1.00 87.69 264 GLY A CA 1
ATOM 2159 C C . GLY A 1 264 ? 21.491 7.855 -35.987 1.00 87.69 264 GLY A C 1
ATOM 2160 O O . GLY A 1 264 ? 21.963 8.982 -36.118 1.00 87.69 264 GLY A O 1
ATOM 2161 N N . ARG A 1 265 ? 20.243 7.657 -35.548 1.00 87.81 265 ARG A N 1
ATOM 2162 C CA . ARG A 1 265 ? 19.360 8.734 -35.082 1.00 87.81 265 ARG A CA 1
ATOM 2163 C C . ARG A 1 265 ? 19.554 8.945 -33.577 1.00 87.81 265 ARG A C 1
ATOM 2165 O O . ARG A 1 265 ? 19.873 7.976 -32.883 1.00 87.81 265 ARG A O 1
ATOM 2172 N N . PRO A 1 266 ? 19.306 10.156 -33.043 1.00 79.25 266 PRO A N 1
ATOM 2173 C CA . PRO A 1 266 ? 19.072 10.295 -31.610 1.00 79.25 266 PRO A CA 1
ATOM 2174 C C . PRO A 1 266 ? 17.947 9.333 -31.189 1.00 79.25 266 PRO A C 1
ATOM 2176 O O . PRO A 1 266 ? 16.947 9.184 -31.898 1.00 79.25 266 PRO A O 1
ATOM 2179 N N . GLY A 1 267 ? 18.160 8.626 -30.077 1.00 83.44 267 GLY A N 1
ATOM 2180 C CA . GLY A 1 267 ? 17.116 7.832 -29.425 1.00 83.44 267 GLY A CA 1
ATOM 2181 C C . GLY A 1 267 ? 16.172 8.722 -28.619 1.00 83.44 267 GLY A C 1
ATOM 2182 O O . GLY A 1 267 ? 16.211 9.946 -28.751 1.00 83.44 267 GLY A O 1
ATOM 2183 N N . SER A 1 268 ? 15.367 8.112 -27.749 1.00 87.06 268 SER A N 1
ATOM 2184 C CA . SER A 1 268 ? 14.688 8.871 -26.693 1.00 87.06 268 SER A CA 1
ATOM 2185 C C . SER A 1 268 ? 15.698 9.628 -25.816 1.00 87.06 268 SER A C 1
ATOM 2187 O O . SER A 1 268 ? 16.792 9.126 -25.540 1.00 87.06 268 SER A O 1
ATOM 2189 N N . ASP A 1 269 ? 15.324 10.843 -25.419 1.00 86.12 269 ASP A N 1
ATOM 2190 C CA . ASP A 1 269 ? 16.122 11.752 -24.591 1.00 86.12 269 ASP A CA 1
ATOM 2191 C C . ASP A 1 269 ? 16.361 11.143 -23.189 1.00 86.12 269 ASP A C 1
ATOM 2193 O O . ASP A 1 269 ? 15.383 10.779 -22.529 1.00 86.12 269 ASP A O 1
ATOM 2197 N N . PRO A 1 270 ? 17.619 10.975 -22.729 1.00 83.50 270 PRO A N 1
ATOM 2198 C CA . PRO A 1 270 ? 17.909 10.377 -21.426 1.00 83.50 270 PRO A CA 1
ATOM 2199 C C . PRO A 1 270 ? 17.507 11.259 -20.235 1.00 83.50 270 PRO A C 1
ATOM 2201 O O . PRO A 1 270 ? 17.357 10.720 -19.140 1.00 83.50 270 PRO A O 1
ATOM 2204 N N . ASP A 1 271 ? 17.317 12.568 -20.432 1.00 82.94 271 ASP A N 1
ATOM 2205 C CA . ASP A 1 271 ? 16.921 13.498 -19.368 1.00 82.94 271 ASP A CA 1
ATOM 2206 C C . ASP A 1 271 ? 15.386 13.531 -19.167 1.00 82.94 271 ASP A C 1
ATOM 2208 O O . ASP A 1 271 ? 14.878 14.168 -18.240 1.00 82.94 271 ASP A O 1
ATOM 2212 N N . VAL A 1 272 ? 14.623 12.807 -20.001 1.00 68.31 272 VAL A N 1
ATOM 2213 C CA . VAL A 1 272 ? 13.164 12.651 -19.887 1.00 68.31 272 VAL A CA 1
ATOM 2214 C C . VAL A 1 272 ? 12.818 11.384 -19.095 1.00 68.31 272 VAL A C 1
ATOM 2216 O O . VAL A 1 272 ? 12.904 10.265 -19.594 1.00 68.31 272 VAL A O 1
ATOM 2219 N N . GLU A 1 273 ? 12.380 11.561 -17.847 1.00 65.19 273 GLU A N 1
ATOM 2220 C CA . GLU A 1 273 ? 12.004 10.466 -16.940 1.00 65.19 273 GLU A CA 1
ATOM 2221 C C . GLU A 1 273 ? 10.684 9.770 -17.355 1.00 65.19 273 GLU A C 1
ATOM 2223 O O . GLU A 1 273 ? 9.613 10.390 -17.329 1.00 65.19 273 GLU A O 1
ATOM 2228 N N . VAL A 1 274 ? 10.747 8.461 -17.646 1.00 64.62 274 VAL A N 1
ATOM 2229 C CA . VAL A 1 274 ? 9.628 7.598 -18.104 1.00 64.62 274 VAL A CA 1
ATOM 2230 C C . VAL A 1 274 ? 9.125 6.648 -17.015 1.00 64.62 274 VAL A C 1
ATOM 2232 O O . VAL A 1 274 ? 9.947 5.884 -16.465 1.00 64.62 274 VAL A O 1
#

Organism: NCBI:txid53620

Secondary structure (DSSP, 8-state):
---PPPHHHHHHHHHHHHHHHHHHHHHTHHHHS---HHHHHHHHHHHHHHHHHHHHHHHHHHHHHHHHHHHHHHHHHHHHHSHHHHHHHHHHHHS-PPP---EEEE---TTHHHHHHHHHHHHTTSTT---EEEESSSS--------SSEEE--EEEETTEEEEEEEEETTEEEEEE-SSSTTSTT-S-GGGEEE-HHHHHH-TT----SSS-TT-HHHHHHHHTT--GGG-EE-HHHHTS--EE---PPPP--HHHHHHHHTT---S-TTS--

InterPro domains:
  IPR005027 Glycosyl transferase, family 43 [PF03360] (144-250)
  IPR005027 Glycosyl transferase, family 43 [PTHR10896] (144-258)
  IPR029044 Nucleotide-diphospho-sugar transferases [G3DSA:3.90.550.10] (96-142)
  IPR029044 Nucleotide-diphospho-sugar transferases [G3DSA:3.90.550.10] (143-274)
  IPR029044 Nucleotide-diphospho-sugar transferases [SSF53448] (98-260)

Sequence (274 aa):
MIRCLRPRRLLLIYVTLFLIAVVWLAYNIENFCPQNDGARQHEQSKVDLYKEEFELLQQRGKELAEYEKRLKLAEQKMKREFPDQIGHILEVLSSPIPIIYAITPTYARPVQKAELTRLANTFINVPNFHWIVIEDAAVKSDLMRFTKKVSVWPVGIVGYLRYERPIVKSGKVVGWFTYWMPDRPFAMDMAGFAVSLRLFFDHPTAEFSNIVRRGELESDLISKLGIRLNDLEPKADGCTKILVWHTRTEQPSLKNEAKLKAAGRPGSDPDVEV

Foldseek 3Di:
DDDDDDVVVVVVVVVVVVVVVVVVCVVCVCVVDPDPVVVVVVVVVVVVVVVVVVVVVVVVVVVVVVVVVVVVVVLVVCCVPPVVVVVVVVCVVVVPPDFAAAEDEDEDDLCRVVVVVVVVVVQVPDPSDWHAYDYPDPDDDGIGHHDDAKEFAKAACPLVDRIKGFDFDPQFGDAIRHDPPRVQQPQDDPVGIDHGPVLCVVQVPQDFDPPDPVRNRVSSNCVSSVDGRRRYGYDPVRRPHHPHYPDDDDHDDPVVQVVCVVVVHDGPDPVDRD